Protein AF-A0A0W0F141-F1 (afdb_monomer_lite)

Secondary structure (DSSP, 8-state):
-PPPHHHHHHHHHHHHHHHHHHHHHHHHHHHHHHHHHHHHHHHTHHHH-HHHHTS-TT-PPPP--SSTTTTHHHH-HHHHHHHHHHHHHHHHHHHHHHHIIIIIHHHHHHHHHH--SS-HHHHHHHHHHHHHHHHHHHHHHHHHHHHHHHHHHHHHTTSHHHH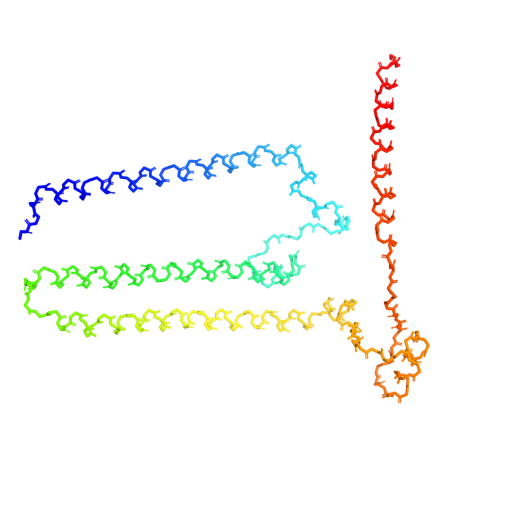HSHHHH--------GGG-SHHHHHHHHHHTT-SS--S--------TTHHHHHHHHHHHHHHHHHHHHHHHHHHHHH--

Organism: Moniliophthora roreri (NCBI:txid221103)

pLDDT: mean 81.57, std 12.58, range [42.31, 98.25]

Radius of gyration: 31.68 Å; chains: 1; bounding box: 46×72×86 Å

Structure (mmCIF, N/CA/C/O backbone):
data_AF-A0A0W0F141-F1
#
_entry.id   AF-A0A0W0F141-F1
#
loop_
_atom_site.group_PDB
_atom_site.id
_atom_site.type_symbol
_atom_site.label_atom_id
_atom_site.label_alt_id
_atom_site.label_comp_id
_atom_site.label_asym_id
_atom_site.label_entity_id
_atom_site.label_seq_id
_atom_site.pdbx_PDB_ins_code
_atom_site.Cartn_x
_atom_site.Cartn_y
_atom_site.Cartn_z
_atom_site.occupancy
_atom_site.B_iso_or_equiv
_atom_site.auth_seq_id
_atom_site.auth_comp_id
_atom_site.auth_asym_id
_atom_site.auth_atom_id
_atom_site.pdbx_PDB_model_num
ATOM 1 N N . MET A 1 1 ? -9.220 -2.745 -55.805 1.00 49.94 1 MET A N 1
ATOM 2 C CA . MET A 1 1 ? -9.420 -1.288 -55.686 1.00 49.94 1 MET A CA 1
ATOM 3 C C . MET A 1 1 ? -8.457 -0.798 -54.611 1.00 49.94 1 MET A C 1
ATOM 5 O O . MET A 1 1 ? -8.734 -1.000 -53.437 1.00 49.94 1 MET A O 1
ATOM 9 N N . ALA A 1 2 ? -7.263 -0.335 -54.985 1.00 55.28 2 ALA A N 1
ATOM 10 C CA . ALA A 1 2 ? -6.338 0.244 -54.008 1.00 55.28 2 ALA A CA 1
ATOM 11 C C . ALA A 1 2 ? -6.842 1.657 -53.653 1.00 55.28 2 ALA A C 1
ATOM 13 O O . ALA A 1 2 ? -7.278 2.354 -54.570 1.00 55.28 2 ALA A O 1
ATOM 14 N N . PRO A 1 3 ? -6.859 2.059 -52.371 1.00 58.94 3 PRO A N 1
ATOM 15 C CA . PRO A 1 3 ? -7.270 3.405 -51.984 1.00 58.94 3 PRO A CA 1
ATOM 16 C C . PRO A 1 3 ? -6.350 4.453 -52.625 1.00 58.94 3 PRO A C 1
ATOM 18 O O . PRO A 1 3 ? -5.139 4.239 -52.718 1.00 58.94 3 PRO A O 1
ATOM 21 N N . ASP A 1 4 ? -6.938 5.560 -53.084 1.00 74.81 4 ASP A N 1
ATOM 22 C CA . ASP A 1 4 ? -6.225 6.659 -53.737 1.00 74.81 4 ASP A CA 1
ATOM 23 C C . ASP A 1 4 ? -5.188 7.258 -52.758 1.00 74.81 4 ASP A C 1
ATOM 25 O O . ASP A 1 4 ? -5.539 7.580 -51.613 1.00 74.81 4 ASP A O 1
ATOM 29 N N . PRO A 1 5 ? -3.906 7.398 -53.149 1.00 70.25 5 PRO A N 1
ATOM 30 C CA . PRO A 1 5 ? -2.859 7.958 -52.291 1.00 70.25 5 PRO A CA 1
ATOM 31 C C . PRO A 1 5 ? -3.208 9.340 -51.713 1.00 70.25 5 PRO A C 1
ATOM 33 O O . PRO A 1 5 ? -2.727 9.689 -50.632 1.00 70.25 5 PRO A O 1
ATOM 36 N N . MET A 1 6 ? -4.075 10.114 -52.375 1.00 72.94 6 MET A N 1
ATOM 37 C CA . MET A 1 6 ? -4.502 11.430 -51.898 1.00 72.94 6 MET A CA 1
ATOM 38 C C . MET A 1 6 ? -5.437 11.362 -50.676 1.00 72.94 6 MET A C 1
ATOM 40 O O . MET A 1 6 ? -5.344 12.209 -49.781 1.00 72.94 6 MET A O 1
ATOM 44 N N . ASP A 1 7 ? -6.275 10.329 -50.581 1.00 73.56 7 ASP A N 1
ATOM 45 C CA . ASP A 1 7 ? -7.163 10.110 -49.432 1.00 73.56 7 ASP A CA 1
ATOM 46 C C . ASP A 1 7 ? -6.394 9.593 -48.210 1.00 73.56 7 ASP A C 1
ATOM 48 O O . ASP A 1 7 ? -6.654 10.011 -47.077 1.00 73.56 7 ASP A O 1
ATOM 52 N N . ILE A 1 8 ? -5.368 8.765 -48.437 1.00 68.62 8 ILE A N 1
ATOM 53 C CA . ILE A 1 8 ? -4.452 8.296 -47.386 1.00 68.62 8 ILE A CA 1
ATOM 54 C C . ILE A 1 8 ? -3.674 9.479 -46.790 1.00 68.62 8 ILE A C 1
ATOM 56 O O . ILE A 1 8 ? -3.551 9.597 -45.568 1.00 68.62 8 ILE A O 1
ATOM 60 N N . GLN A 1 9 ? -3.205 10.403 -47.634 1.00 71.19 9 GLN A N 1
ATOM 61 C CA . GLN A 1 9 ? -2.481 11.593 -47.187 1.00 71.19 9 GLN A CA 1
ATOM 62 C C . GLN A 1 9 ? -3.377 12.541 -46.371 1.00 71.19 9 GLN A C 1
ATOM 64 O O . GLN A 1 9 ? -2.944 13.082 -45.352 1.00 71.19 9 GLN A O 1
ATOM 69 N N . LYS A 1 10 ? -4.644 12.715 -46.772 1.00 75.56 10 LYS A N 1
ATOM 70 C CA . LYS A 1 10 ? -5.639 13.491 -46.011 1.00 75.56 10 LYS A CA 1
ATOM 71 C C . LYS A 1 10 ? -5.930 12.876 -44.643 1.00 75.56 10 LYS A C 1
ATOM 73 O O . LYS A 1 10 ? -5.940 13.607 -43.654 1.00 75.56 10 LYS A O 1
ATOM 78 N N . ALA A 1 11 ? -6.110 11.558 -44.568 1.00 67.81 11 ALA A N 1
ATOM 79 C CA . ALA A 1 11 ? -6.354 10.855 -43.308 1.00 67.81 11 ALA A CA 1
ATOM 80 C C . ALA A 1 11 ? -5.150 10.940 -42.348 1.00 67.81 11 ALA A C 1
ATOM 82 O O . ALA A 1 11 ? -5.323 11.197 -41.156 1.00 67.81 11 ALA A O 1
ATOM 83 N N . LEU A 1 12 ? -3.922 10.812 -42.865 1.00 67.56 12 LEU A N 1
ATOM 84 C CA . LEU A 1 12 ? -2.692 10.984 -42.082 1.00 67.56 12 LEU A CA 1
ATOM 85 C C . LEU A 1 12 ? -2.525 12.416 -41.560 1.00 67.56 12 LEU A C 1
ATOM 87 O O . LEU A 1 12 ? -2.129 12.615 -40.410 1.00 67.56 12 LEU A O 1
ATOM 91 N N . ASN A 1 13 ? -2.849 13.418 -42.378 1.00 72.19 13 ASN A N 1
ATOM 92 C CA . ASN A 1 13 ? -2.784 14.821 -41.970 1.00 72.19 13 ASN A CA 1
ATOM 93 C C . ASN A 1 13 ? -3.855 15.167 -40.923 1.00 72.19 13 ASN A C 1
ATOM 95 O O . ASN A 1 13 ? -3.554 15.898 -39.984 1.00 72.19 13 ASN A O 1
ATOM 99 N N . ALA A 1 14 ? -5.059 14.595 -41.025 1.00 67.31 14 ALA A N 1
ATOM 100 C CA . ALA A 1 14 ? -6.114 14.751 -40.022 1.00 67.31 14 ALA A CA 1
ATOM 101 C C . ALA A 1 14 ? -5.764 14.074 -38.681 1.00 67.31 14 ALA A C 1
ATOM 103 O O . ALA A 1 14 ? -6.020 14.629 -37.615 1.00 67.31 14 ALA A O 1
ATOM 104 N N . GLY A 1 15 ? -5.117 12.903 -38.705 1.00 60.69 15 GLY A N 1
ATOM 105 C CA . GLY A 1 15 ? -4.628 12.246 -37.486 1.00 60.69 15 GLY A CA 1
ATOM 106 C C . GLY A 1 15 ? -3.521 13.034 -36.771 1.00 60.69 15 GLY A C 1
ATOM 107 O O . GLY A 1 15 ? -3.483 13.078 -35.541 1.00 60.69 15 GLY A O 1
ATOM 108 N N . ARG A 1 16 ? -2.647 13.714 -37.529 1.00 62.09 16 ARG A N 1
ATOM 109 C CA . ARG A 1 16 ? -1.562 14.551 -36.981 1.00 62.09 16 ARG A CA 1
ATOM 110 C C . ARG A 1 16 ? -2.047 15.824 -36.290 1.00 62.09 16 ARG A C 1
ATOM 112 O O . ARG A 1 16 ? -1.335 16.316 -35.423 1.00 62.09 16 ARG A O 1
ATOM 119 N N . THR A 1 17 ? -3.212 16.364 -36.648 1.00 62.84 17 THR A N 1
ATOM 120 C CA . THR A 1 17 ? -3.755 17.587 -36.028 1.00 62.84 17 THR A CA 1
ATOM 121 C C . THR A 1 17 ? -4.576 17.307 -34.768 1.00 62.84 17 THR A C 1
ATOM 123 O O . THR A 1 17 ? -4.596 18.143 -33.868 1.00 62.84 17 THR A O 1
ATOM 126 N N . LEU A 1 18 ? -5.193 16.127 -34.655 1.00 61.66 18 LEU A N 1
ATOM 127 C CA . LEU A 1 18 ? -6.007 15.739 -33.494 1.00 61.66 18 LEU A CA 1
ATOM 128 C C . LEU A 1 18 ? -5.168 15.372 -32.256 1.00 61.66 18 LEU A C 1
ATOM 130 O O . LEU A 1 18 ? -5.520 15.745 -31.138 1.00 61.66 18 LEU A O 1
ATOM 134 N N . ALA A 1 19 ? -4.037 14.681 -32.442 1.00 68.44 19 ALA A N 1
ATOM 135 C CA . ALA A 1 19 ? -3.150 14.274 -31.348 1.00 68.44 19 ALA A CA 1
ATOM 136 C C . ALA A 1 19 ? -2.589 15.445 -30.501 1.00 68.44 19 ALA A C 1
ATOM 138 O O . ALA A 1 19 ? -2.685 15.375 -29.274 1.00 68.44 19 ALA A O 1
ATOM 139 N N . PRO A 1 20 ? -2.044 16.534 -31.088 1.00 71.50 20 PRO A N 1
ATOM 140 C CA . PRO A 1 20 ? -1.548 17.660 -30.300 1.00 71.50 20 PRO A CA 1
ATOM 141 C C . PRO A 1 20 ? -2.681 18.413 -29.593 1.00 71.50 20 PRO A C 1
ATOM 143 O O . PRO A 1 20 ? -2.516 18.804 -28.444 1.00 71.50 20 PRO A O 1
ATOM 146 N N . GLN A 1 21 ? -3.851 18.570 -30.221 1.00 72.19 21 GLN A N 1
ATOM 147 C CA . GLN A 1 21 ? -4.984 19.272 -29.602 1.00 72.19 21 GLN A CA 1
ATOM 148 C C . GLN A 1 21 ? -5.491 18.575 -28.332 1.00 72.19 21 GLN A C 1
ATOM 150 O O . GLN A 1 21 ? -5.771 19.243 -27.337 1.00 72.19 21 GLN A O 1
ATOM 155 N N . ALA A 1 22 ? -5.555 17.241 -28.333 1.00 75.94 22 ALA A N 1
ATOM 156 C CA . ALA A 1 22 ? -5.926 16.472 -27.147 1.00 75.94 22 ALA A CA 1
ATOM 157 C C . ALA A 1 22 ? -4.900 16.618 -26.007 1.00 75.94 22 ALA A C 1
ATOM 159 O O . ALA A 1 22 ? -5.289 16.732 -24.847 1.00 75.94 22 ALA A O 1
ATOM 160 N N . PHE A 1 23 ? -3.604 16.665 -26.331 1.00 77.94 23 PHE A N 1
ATOM 161 C CA . PHE A 1 23 ? -2.532 16.840 -25.348 1.00 77.94 23 PHE A CA 1
ATOM 162 C C . PHE A 1 23 ? -2.642 18.187 -24.615 1.00 77.94 23 PHE A C 1
ATOM 164 O O . PHE A 1 23 ? -2.699 18.216 -23.387 1.00 77.94 23 PHE A O 1
ATOM 171 N N . TYR A 1 24 ? -2.809 19.287 -25.359 1.00 76.81 24 TYR A N 1
ATOM 172 C CA . TYR A 1 24 ? -2.981 20.620 -24.769 1.00 76.81 24 TYR A CA 1
ATOM 173 C C . TYR A 1 24 ? -4.218 20.728 -23.869 1.00 76.81 24 TYR A C 1
ATOM 175 O O . TYR A 1 24 ? -4.181 21.415 -22.850 1.00 76.81 24 TYR A O 1
ATOM 183 N N . PHE A 1 25 ? -5.316 20.054 -24.222 1.00 78.19 25 PHE A N 1
ATOM 184 C CA . PHE A 1 25 ? -6.526 20.064 -23.401 1.00 78.19 25 PHE A CA 1
ATOM 185 C C . PHE A 1 25 ? -6.323 19.338 -22.063 1.00 78.19 25 PHE A C 1
ATOM 187 O O . PHE A 1 25 ? -6.792 19.809 -21.026 1.00 78.19 25 PHE A O 1
ATOM 194 N N . VAL A 1 26 ? -5.614 18.208 -22.064 1.00 79.56 26 VAL A N 1
ATOM 195 C CA . VAL A 1 26 ? -5.320 17.450 -20.837 1.00 79.56 26 VAL A CA 1
ATOM 196 C C . VAL A 1 26 ? -4.367 18.225 -19.926 1.00 79.56 26 VAL A C 1
ATOM 198 O O . VAL A 1 26 ? -4.635 18.328 -18.728 1.00 79.56 26 VAL A O 1
ATOM 201 N N . ASP A 1 27 ? -3.313 18.824 -20.484 1.00 83.06 27 ASP A N 1
ATOM 202 C CA . ASP A 1 27 ? -2.355 19.623 -19.710 1.00 83.06 27 ASP A CA 1
ATOM 203 C C . ASP A 1 27 ? -3.013 20.857 -19.082 1.00 83.06 27 ASP A C 1
ATOM 205 O O . ASP A 1 27 ? -2.841 21.116 -17.892 1.00 83.06 27 ASP A O 1
ATOM 209 N N . CYS A 1 28 ? -3.848 21.571 -19.845 1.00 82.31 28 CYS A N 1
ATOM 210 C CA . CYS A 1 28 ? -4.554 22.752 -19.351 1.00 82.31 28 CYS A CA 1
ATOM 211 C C . CYS A 1 28 ? -5.468 22.426 -18.157 1.00 82.31 28 CYS A C 1
ATOM 213 O O . CYS A 1 28 ? -5.442 23.128 -17.146 1.00 82.31 28 CYS A O 1
ATOM 215 N N . ASN A 1 29 ? -6.227 21.324 -18.224 1.00 82.00 29 ASN A N 1
ATOM 216 C CA . ASN A 1 29 ? -7.071 20.894 -17.104 1.00 82.00 29 ASN A CA 1
ATOM 217 C C . ASN A 1 29 ? -6.237 20.535 -15.864 1.00 82.00 29 ASN A C 1
ATOM 219 O O . ASN A 1 29 ? -6.576 20.942 -14.753 1.00 82.00 29 ASN A O 1
ATOM 223 N N . ALA A 1 30 ? -5.123 19.821 -16.048 1.00 85.31 30 ALA A N 1
ATOM 224 C CA . ALA A 1 30 ? -4.245 19.444 -14.945 1.00 85.31 30 ALA A CA 1
ATOM 225 C C . ALA A 1 30 ? -3.615 20.666 -14.253 1.00 85.31 30 ALA A C 1
ATOM 227 O O . ALA A 1 30 ? -3.481 20.691 -13.024 1.00 85.31 30 ALA A O 1
ATOM 228 N N . ASP A 1 31 ? -3.243 21.688 -15.019 1.00 86.12 31 ASP A N 1
ATOM 229 C CA . ASP A 1 31 ? -2.679 22.919 -14.472 1.00 86.12 31 ASP A CA 1
ATOM 230 C C . ASP A 1 31 ? -3.738 23.781 -13.775 1.00 86.12 31 ASP A C 1
ATOM 232 O O . ASP A 1 31 ? -3.474 24.307 -12.688 1.00 86.12 31 ASP A O 1
ATOM 236 N N . CYS A 1 32 ? -4.960 23.855 -14.311 1.00 85.56 32 CYS A N 1
ATOM 237 C CA . CYS A 1 32 ? -6.091 24.480 -13.622 1.00 85.56 32 CYS A CA 1
ATOM 238 C C . CYS A 1 32 ? -6.366 23.824 -12.259 1.00 85.56 32 CYS A C 1
ATOM 240 O O . CYS A 1 32 ? -6.520 24.535 -11.260 1.00 85.56 32 CYS A O 1
ATOM 242 N N . ASP A 1 33 ? -6.351 22.491 -12.182 1.00 85.00 33 ASP A N 1
ATOM 243 C CA . ASP A 1 33 ? -6.545 21.758 -10.926 1.00 85.00 33 ASP A CA 1
ATOM 244 C C . ASP A 1 33 ? -5.429 22.042 -9.912 1.00 85.00 33 ASP A C 1
ATOM 246 O O . ASP A 1 33 ? -5.698 22.311 -8.734 1.00 85.00 33 ASP A O 1
ATOM 250 N N . ARG A 1 34 ? -4.162 22.041 -10.351 1.00 87.12 34 ARG A N 1
ATOM 251 C CA . ARG A 1 34 ? -3.019 22.374 -9.482 1.00 87.12 34 ARG A CA 1
ATOM 252 C C . ARG A 1 34 ? -3.145 23.772 -8.895 1.00 87.12 34 ARG A C 1
ATOM 254 O O . ARG A 1 34 ? -2.976 23.940 -7.685 1.00 87.12 34 ARG A O 1
ATOM 261 N N . LEU A 1 35 ? -3.460 24.758 -9.733 1.00 87.44 35 LEU A N 1
ATOM 262 C CA . LEU A 1 35 ? -3.634 26.147 -9.309 1.00 87.44 35 LEU A CA 1
ATOM 263 C C . LEU A 1 35 ? -4.798 26.286 -8.322 1.00 87.44 35 LEU A C 1
ATOM 265 O O . LEU A 1 35 ? -4.655 26.950 -7.291 1.00 87.44 35 LEU A O 1
ATOM 269 N N . GLY A 1 36 ? -5.913 25.598 -8.578 1.00 86.88 36 GLY A N 1
ATOM 270 C CA . GLY A 1 36 ? -7.057 25.553 -7.669 1.00 86.88 36 GLY A CA 1
ATOM 271 C C . GLY A 1 36 ? -6.679 25.020 -6.286 1.00 86.88 36 GLY A C 1
ATOM 272 O O . GLY A 1 36 ? -6.944 25.666 -5.268 1.00 86.88 36 GLY A O 1
ATOM 273 N N . VAL A 1 37 ? -5.982 23.882 -6.228 1.00 85.19 37 VAL A N 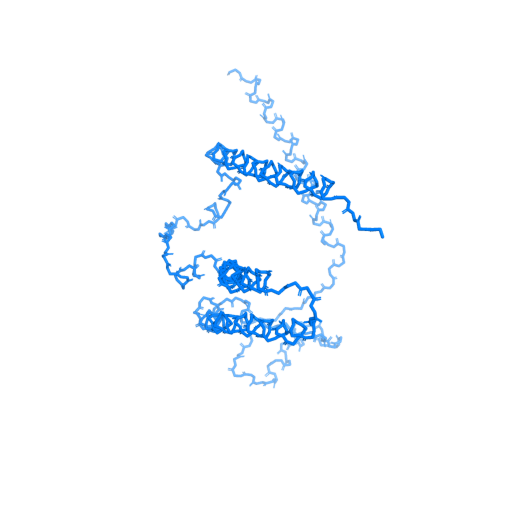1
ATOM 274 C CA . VAL A 1 37 ? -5.523 23.288 -4.962 1.00 85.19 37 VAL A CA 1
ATOM 275 C C . VAL A 1 37 ? -4.539 24.207 -4.239 1.00 85.19 37 VAL A C 1
ATOM 277 O O . VAL A 1 37 ? -4.618 24.346 -3.017 1.00 85.19 37 VAL A O 1
ATOM 280 N N . GLN A 1 38 ? -3.634 24.864 -4.964 1.00 87.31 38 GLN A N 1
ATOM 281 C CA . GLN A 1 38 ? -2.645 25.764 -4.373 1.00 87.31 38 GLN A CA 1
ATOM 282 C C . GLN A 1 38 ? -3.290 26.996 -3.725 1.00 87.31 38 GLN A C 1
ATOM 284 O O . GLN A 1 38 ? -2.831 27.443 -2.674 1.00 87.31 38 GLN A O 1
ATOM 289 N N . PHE A 1 39 ? -4.390 27.497 -4.291 1.00 87.88 39 PHE A N 1
ATOM 290 C CA . PHE A 1 39 ? -5.147 28.615 -3.729 1.00 87.88 39 PHE A CA 1
ATOM 291 C C . PHE A 1 39 ? -6.062 28.204 -2.563 1.00 87.88 39 PHE A C 1
ATOM 293 O O . PHE A 1 39 ? -6.196 28.941 -1.582 1.00 87.88 39 PHE A O 1
ATOM 300 N N . LEU A 1 40 ? -6.683 27.021 -2.637 1.00 87.25 40 LEU A N 1
ATOM 301 C CA . LEU A 1 40 ? -7.615 26.522 -1.617 1.00 87.25 40 LEU A CA 1
ATOM 302 C C . LEU A 1 40 ? -6.910 25.975 -0.366 1.00 87.25 40 LEU A C 1
ATOM 304 O O . LEU A 1 40 ? -7.429 26.122 0.743 1.00 87.25 40 LEU A O 1
ATOM 308 N N . ARG A 1 41 ? -5.722 25.375 -0.519 1.00 86.06 41 ARG A N 1
ATOM 309 C CA . ARG A 1 41 ? -4.954 24.759 0.576 1.00 86.06 41 ARG A CA 1
ATOM 310 C C . ARG A 1 41 ? -4.658 25.704 1.752 1.00 86.06 41 ARG A C 1
ATOM 312 O O . ARG A 1 41 ? -4.984 25.324 2.876 1.00 86.06 41 ARG A O 1
ATOM 319 N N . PRO A 1 42 ? -4.090 26.915 1.567 1.00 86.00 42 PRO A N 1
ATOM 320 C CA . PRO A 1 42 ? -3.774 27.795 2.695 1.00 86.00 42 PRO A CA 1
ATOM 321 C C . PRO A 1 42 ? -5.024 28.304 3.420 1.00 86.00 42 PRO A C 1
ATOM 323 O O . PRO A 1 42 ? -4.979 28.521 4.628 1.00 86.00 42 PRO A O 1
ATOM 326 N N . LYS A 1 43 ? -6.144 28.458 2.702 1.00 85.81 43 LYS A N 1
ATOM 327 C CA . LYS A 1 43 ? -7.400 28.981 3.256 1.00 85.81 43 LYS A CA 1
ATOM 328 C C . LYS A 1 43 ? -8.184 27.949 4.065 1.00 85.81 43 LYS A C 1
ATOM 330 O O . LYS A 1 43 ? -9.011 28.341 4.879 1.00 85.81 43 LYS A O 1
ATOM 335 N N . ASN A 1 44 ? -7.943 26.652 3.861 1.00 86.19 44 ASN A N 1
ATOM 336 C CA . ASN A 1 44 ? -8.738 25.601 4.494 1.00 86.19 44 ASN A CA 1
ATOM 337 C C . ASN A 1 44 ? -7.899 24.424 5.018 1.00 86.19 44 ASN A C 1
ATOM 339 O O . ASN A 1 44 ? -8.156 23.258 4.707 1.00 86.19 44 ASN A O 1
ATOM 343 N N . LYS A 1 45 ? -6.890 24.729 5.844 1.00 79.94 45 LYS A N 1
ATOM 344 C CA . LYS A 1 45 ? -5.969 23.730 6.419 1.00 79.94 45 LYS A CA 1
ATOM 345 C C . LYS A 1 45 ? -6.679 22.560 7.110 1.00 79.94 45 LYS A C 1
ATOM 347 O O . LYS A 1 45 ? -6.214 21.433 7.017 1.00 79.94 45 LYS A O 1
ATOM 352 N N . MET A 1 46 ? -7.840 22.790 7.731 1.00 78.25 46 MET A N 1
ATOM 353 C CA . MET A 1 46 ? -8.610 21.736 8.405 1.00 78.25 46 MET A CA 1
ATOM 354 C C . MET A 1 46 ? -9.036 20.593 7.465 1.00 78.25 46 MET A C 1
ATOM 356 O O . MET A 1 46 ? -9.078 19.444 7.898 1.00 78.25 46 MET A O 1
ATOM 360 N N . ILE A 1 47 ? -9.340 20.893 6.196 1.00 82.50 47 ILE A N 1
ATOM 361 C CA . ILE A 1 47 ? -9.746 19.887 5.201 1.00 82.50 47 ILE A CA 1
ATOM 362 C C . ILE A 1 47 ? -8.532 19.246 4.526 1.00 82.50 47 ILE A C 1
ATOM 364 O O . ILE A 1 47 ? -8.538 18.044 4.269 1.00 82.50 47 ILE A O 1
ATOM 368 N N . TYR A 1 48 ? -7.491 20.031 4.246 1.00 80.56 48 TYR A N 1
ATOM 369 C CA . TYR A 1 48 ? -6.325 19.556 3.494 1.00 80.56 48 TYR A CA 1
ATOM 370 C C . TYR A 1 48 ? -5.258 18.877 4.365 1.00 80.56 48 TYR A C 1
ATOM 372 O O . TYR A 1 48 ? -4.454 18.106 3.845 1.00 80.56 48 TYR A O 1
ATOM 380 N N . GLU A 1 49 ? -5.259 19.107 5.681 1.00 81.62 49 GLU A N 1
ATOM 381 C CA . GLU A 1 49 ? -4.279 18.559 6.628 1.00 81.62 49 GLU A CA 1
ATOM 382 C C . GLU A 1 49 ? -4.938 17.859 7.841 1.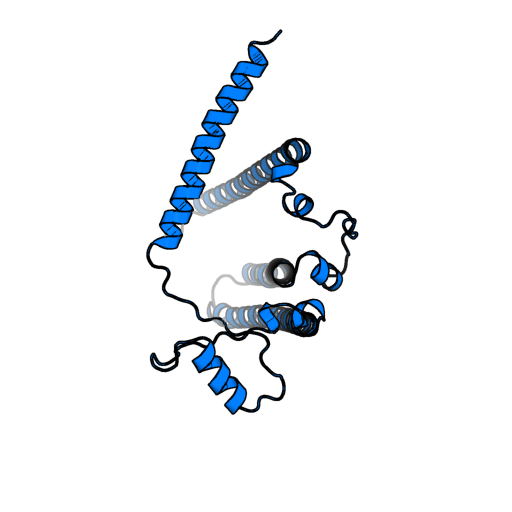00 81.62 49 GLU A C 1
ATOM 384 O O . GLU A 1 49 ? -4.537 18.079 8.989 1.00 81.62 49 GLU A O 1
ATOM 389 N N . PRO A 1 50 ? -5.927 16.960 7.652 1.00 77.81 50 PRO A N 1
ATOM 390 C CA . PRO A 1 50 ? -6.667 16.372 8.771 1.00 77.81 50 PRO A CA 1
ATOM 391 C C . PRO A 1 50 ? -5.765 15.533 9.686 1.00 77.81 50 PRO A C 1
ATOM 393 O O . PRO A 1 50 ? -5.961 15.506 10.897 1.00 77.81 50 PRO A O 1
ATOM 396 N N . LYS A 1 51 ? -4.730 14.891 9.125 1.00 68.62 51 LYS A N 1
ATOM 397 C CA . LYS A 1 51 ? -3.765 14.068 9.873 1.00 68.62 51 LYS A CA 1
ATOM 398 C C . LYS A 1 51 ? -2.855 14.877 10.805 1.00 68.62 51 LYS A C 1
ATOM 400 O O . LYS A 1 51 ? -2.263 14.292 11.704 1.00 68.62 51 LYS A O 1
ATOM 405 N N . ILE A 1 52 ? -2.730 16.191 10.606 1.00 70.44 52 ILE A N 1
ATOM 406 C CA . ILE A 1 52 ? -1.947 17.057 11.501 1.00 70.44 52 ILE A CA 1
ATOM 407 C C . ILE A 1 52 ? -2.735 17.333 12.786 1.00 70.44 52 ILE A C 1
ATOM 409 O O . ILE A 1 52 ? -2.148 17.383 13.857 1.00 70.44 52 ILE A O 1
ATOM 413 N N . LYS A 1 53 ? -4.069 17.420 12.698 1.00 66.19 53 LYS A N 1
ATOM 414 C CA . LYS A 1 53 ? -4.951 17.716 13.837 1.00 66.19 53 LYS A CA 1
ATOM 415 C C . LYS A 1 53 ? -4.983 16.621 14.907 1.00 66.19 53 LYS A C 1
ATOM 417 O O . LYS A 1 53 ? -5.185 16.922 16.074 1.00 66.19 53 LYS A O 1
ATOM 422 N N . TYR A 1 54 ? -4.843 15.360 14.506 1.00 66.38 54 TYR A N 1
ATOM 423 C CA . TYR A 1 54 ? -4.888 14.207 15.416 1.00 66.38 54 TYR A CA 1
ATOM 424 C C . TYR A 1 54 ? -3.496 13.719 15.824 1.00 66.38 54 TYR A C 1
ATOM 426 O O . TYR A 1 54 ? -3.353 12.605 16.325 1.00 66.38 54 TYR A O 1
ATOM 434 N N . ARG A 1 55 ? -2.460 14.515 15.553 1.00 62.75 55 ARG A N 1
ATOM 435 C CA . ARG A 1 55 ? -1.099 14.193 15.958 1.00 62.75 55 ARG A CA 1
ATOM 436 C C . ARG A 1 55 ? -0.903 14.595 17.419 1.00 62.75 55 ARG A C 1
ATOM 438 O O . ARG A 1 55 ? -1.360 15.654 17.821 1.00 62.75 55 ARG A O 1
ATOM 445 N N . GLU A 1 56 ? -0.195 13.771 18.187 1.00 66.88 56 GLU A N 1
ATOM 446 C CA . GLU A 1 56 ? 0.280 14.153 19.520 1.00 66.88 56 GLU A CA 1
ATOM 447 C C . GLU A 1 56 ? 1.183 15.396 19.421 1.00 66.88 56 GLU A C 1
ATOM 449 O O . GLU A 1 56 ? 2.173 15.393 18.682 1.00 66.88 56 GLU A O 1
ATOM 454 N N . ASP A 1 57 ? 0.842 16.448 20.171 1.00 53.53 57 ASP A N 1
ATOM 455 C CA . ASP A 1 57 ? 1.408 17.803 20.053 1.00 53.53 57 ASP A CA 1
ATOM 456 C C . ASP A 1 57 ? 2.941 17.875 20.221 1.00 53.53 57 ASP A C 1
ATOM 458 O O . ASP A 1 57 ? 3.579 18.823 19.769 1.00 53.53 57 ASP A O 1
ATOM 462 N N . ASN A 1 58 ? 3.561 16.852 20.819 1.00 55.84 58 ASN A N 1
ATOM 463 C CA . ASN A 1 58 ? 4.998 16.804 21.113 1.00 55.84 58 ASN A CA 1
ATOM 464 C C . ASN A 1 58 ? 5.871 16.133 20.034 1.00 55.84 58 ASN A C 1
ATOM 466 O O . ASN A 1 58 ? 7.075 15.974 20.238 1.00 55.84 58 ASN A O 1
ATOM 470 N N . LYS A 1 59 ? 5.317 15.745 18.877 1.00 57.47 59 LYS A N 1
ATOM 471 C CA . LYS A 1 59 ? 6.108 15.238 17.739 1.00 57.47 59 LYS A CA 1
ATOM 472 C C . LYS A 1 59 ? 6.023 16.197 16.552 1.00 57.47 59 LYS A C 1
ATOM 474 O O . LYS A 1 59 ? 5.058 16.191 15.780 1.00 57.47 59 LYS A O 1
ATOM 479 N N . ALA A 1 60 ? 7.069 17.007 16.375 1.00 56.72 60 ALA A N 1
ATOM 480 C CA . ALA A 1 60 ? 7.271 17.774 15.147 1.00 56.72 60 ALA A CA 1
ATOM 481 C C . ALA A 1 60 ? 7.185 16.840 13.921 1.00 56.72 60 ALA A C 1
ATOM 483 O O . ALA A 1 60 ? 7.570 15.672 14.030 1.00 56.72 60 ALA A O 1
ATOM 484 N N . PRO A 1 61 ? 6.668 17.302 12.760 1.00 56.66 61 PRO A N 1
ATOM 485 C CA . PRO A 1 61 ? 6.693 16.489 11.553 1.00 56.66 61 PRO A CA 1
ATOM 486 C C . PRO A 1 61 ? 8.149 16.143 11.266 1.00 56.66 61 PRO A C 1
ATOM 488 O O . PRO A 1 61 ? 8.942 17.064 11.057 1.00 56.66 61 PRO A O 1
ATOM 491 N N . PRO A 1 62 ? 8.523 14.855 11.286 1.00 59.88 62 PRO A N 1
ATOM 492 C CA . PRO A 1 62 ? 9.875 14.497 10.925 1.00 59.88 62 PRO A CA 1
ATOM 493 C C . PRO A 1 62 ? 10.105 14.936 9.472 1.00 59.88 62 PRO A C 1
ATOM 495 O O . PRO A 1 62 ? 9.170 14.865 8.662 1.00 59.88 62 PRO A O 1
ATOM 498 N N . PRO A 1 63 ? 11.312 15.413 9.128 1.00 63.97 63 PRO A N 1
ATOM 499 C CA . PRO A 1 63 ? 11.623 15.844 7.770 1.00 63.97 63 PRO A CA 1
ATOM 500 C C . PRO A 1 63 ? 11.293 14.725 6.776 1.00 63.97 63 PRO A C 1
ATOM 502 O O . PRO A 1 63 ? 11.417 13.541 7.104 1.00 63.97 63 PRO A O 1
ATOM 505 N N . ILE A 1 64 ? 10.816 15.084 5.581 1.00 62.06 64 ILE A N 1
ATOM 506 C CA . ILE A 1 64 ? 10.550 14.103 4.522 1.00 62.06 64 ILE A CA 1
ATOM 507 C C . ILE A 1 64 ? 11.895 13.478 4.173 1.00 62.06 64 ILE A C 1
ATOM 509 O O . ILE A 1 64 ? 12.811 14.174 3.750 1.00 62.06 64 ILE A O 1
ATOM 513 N N . ALA A 1 65 ? 12.018 12.184 4.430 1.00 59.44 65 ALA A N 1
ATOM 514 C CA . ALA A 1 65 ? 13.249 11.465 4.185 1.00 59.44 65 ALA A CA 1
ATOM 515 C C . ALA A 1 65 ? 13.309 10.969 2.747 1.00 59.44 65 ALA A C 1
ATOM 517 O O . ALA A 1 65 ? 12.292 10.548 2.193 1.00 59.44 65 ALA A O 1
ATOM 518 N N . ASP A 1 66 ? 14.513 10.955 2.183 1.00 63.19 66 ASP A N 1
ATOM 519 C CA . ASP A 1 66 ? 14.753 10.491 0.816 1.00 63.19 66 ASP A CA 1
ATOM 520 C C . ASP A 1 66 ? 14.662 8.962 0.682 1.00 63.19 66 ASP A C 1
ATOM 522 O O . ASP A 1 66 ? 14.480 8.432 -0.419 1.00 63.19 66 ASP A O 1
ATOM 526 N N . SER A 1 67 ? 14.765 8.228 1.796 1.00 67.50 67 SER A N 1
ATOM 527 C CA . SER A 1 67 ? 14.731 6.767 1.796 1.00 67.50 67 SER A CA 1
ATOM 528 C C . SER A 1 67 ? 13.316 6.220 2.036 1.00 67.50 67 SER A C 1
ATOM 530 O O . SER A 1 67 ? 12.596 6.637 2.942 1.00 67.50 67 SER A O 1
ATOM 532 N N . LEU A 1 68 ? 12.913 5.239 1.220 1.00 66.56 68 LEU A N 1
ATOM 533 C CA . LEU A 1 68 ? 11.599 4.581 1.321 1.00 66.56 68 LEU A CA 1
ATOM 534 C C . LEU A 1 68 ? 11.386 3.877 2.672 1.00 66.56 68 LEU A C 1
ATOM 536 O O . LEU A 1 68 ? 10.248 3.742 3.114 1.00 66.56 68 LEU A O 1
ATOM 540 N N . PHE A 1 69 ? 12.475 3.457 3.320 1.00 64.81 69 PHE A N 1
ATOM 541 C CA . PHE A 1 69 ? 12.454 2.797 4.624 1.00 64.81 69 PHE A CA 1
ATOM 542 C C . PHE A 1 69 ? 12.157 3.779 5.754 1.00 64.81 69 PHE A C 1
ATOM 544 O O . PHE A 1 69 ? 11.325 3.497 6.602 1.00 64.81 69 PHE A O 1
ATOM 551 N N . GLU A 1 70 ? 12.724 4.983 5.722 1.00 69.31 70 GLU A N 1
ATOM 552 C CA . GLU A 1 70 ? 12.433 6.000 6.737 1.00 69.31 70 GLU A CA 1
ATOM 553 C C . GLU A 1 70 ? 11.026 6.614 6.566 1.00 69.31 70 GLU A C 1
ATOM 555 O O . GLU A 1 70 ? 10.460 7.217 7.480 1.00 69.31 70 GLU A O 1
ATOM 560 N N . LEU A 1 71 ? 10.421 6.442 5.385 1.00 73.81 71 LEU A N 1
ATOM 561 C CA . LEU A 1 71 ? 9.029 6.810 5.129 1.00 73.81 71 LEU A CA 1
ATOM 562 C C . LEU A 1 71 ? 8.024 5.797 5.711 1.00 73.81 71 LEU A C 1
ATOM 564 O O . LEU A 1 71 ? 6.861 6.153 5.934 1.00 73.81 71 LEU A O 1
ATOM 568 N N . LEU A 1 72 ? 8.465 4.562 5.978 1.00 75.06 72 LEU A N 1
ATOM 569 C CA . LEU A 1 72 ? 7.642 3.480 6.525 1.00 75.06 72 LEU A CA 1
ATOM 570 C C . LEU A 1 72 ? 7.059 3.851 7.888 1.00 75.06 72 LEU A C 1
ATOM 572 O O . LEU A 1 72 ? 5.850 3.721 8.085 1.00 75.06 72 LEU A O 1
ATOM 576 N N . ASP A 1 73 ? 7.888 4.407 8.768 1.00 72.06 73 ASP A N 1
ATOM 577 C CA . ASP A 1 73 ? 7.492 4.807 10.123 1.00 72.06 73 ASP A CA 1
ATOM 578 C C . ASP A 1 73 ? 6.544 6.020 10.120 1.00 72.06 73 ASP A C 1
ATOM 580 O O . ASP A 1 73 ? 5.793 6.249 11.067 1.00 72.06 73 ASP A O 1
ATOM 584 N N . LYS A 1 74 ? 6.549 6.810 9.036 1.00 73.25 74 LYS A N 1
ATOM 585 C CA . LYS A 1 74 ? 5.819 8.086 8.930 1.00 73.25 74 LYS A CA 1
ATOM 586 C C . LYS A 1 74 ? 4.428 7.933 8.312 1.00 73.25 74 LYS A C 1
ATOM 588 O O . LYS A 1 74 ? 3.495 8.618 8.731 1.00 73.25 74 LYS A O 1
ATOM 593 N N . ILE A 1 75 ? 4.287 7.093 7.283 1.00 77.62 75 ILE A N 1
ATOM 594 C CA . ILE A 1 75 ? 3.046 6.971 6.490 1.00 77.62 75 ILE A CA 1
ATOM 595 C C . ILE A 1 75 ? 2.395 5.582 6.638 1.00 77.62 75 ILE A C 1
ATOM 597 O O . ILE A 1 75 ? 1.185 5.454 6.441 1.00 77.62 75 ILE A O 1
ATOM 601 N N . GLY A 1 76 ? 3.161 4.564 7.045 1.00 81.00 76 GLY A N 1
ATOM 602 C CA . GLY A 1 76 ? 2.717 3.177 7.194 1.00 81.00 76 GLY A CA 1
ATOM 603 C C . GLY A 1 76 ? 2.997 2.302 5.966 1.00 81.00 76 GLY A C 1
ATOM 604 O O . GLY A 1 76 ? 3.197 2.793 4.853 1.00 81.00 76 GLY A O 1
ATOM 605 N N . LEU A 1 77 ? 2.988 0.977 6.170 1.00 86.69 77 LEU A N 1
ATOM 606 C CA . LEU A 1 77 ? 3.348 -0.020 5.149 1.00 86.69 77 LEU A CA 1
ATOM 607 C C . LEU A 1 77 ? 2.472 0.056 3.891 1.00 86.69 77 LEU A C 1
ATOM 609 O O . LEU A 1 77 ? 2.985 -0.023 2.777 1.00 86.69 77 LEU A O 1
ATOM 613 N N . ASP A 1 78 ? 1.163 0.225 4.056 1.00 89.00 78 ASP A N 1
ATOM 614 C CA . ASP A 1 78 ? 0.214 0.247 2.936 1.00 89.00 78 ASP A CA 1
ATOM 615 C C . ASP A 1 78 ? 0.437 1.459 2.014 1.00 89.00 78 ASP A C 1
ATOM 617 O O . ASP A 1 78 ? 0.530 1.345 0.794 1.00 89.00 78 ASP A O 1
ATOM 621 N N . ALA A 1 79 ? 0.670 2.634 2.598 1.00 88.62 79 ALA A N 1
ATOM 622 C CA . ALA A 1 79 ? 0.950 3.830 1.816 1.00 88.62 79 ALA A CA 1
ATOM 623 C C . ALA A 1 79 ? 2.307 3.756 1.100 1.00 88.62 79 ALA A C 1
ATOM 625 O O . ALA A 1 79 ? 2.421 4.161 -0.058 1.00 88.62 79 ALA A O 1
ATOM 626 N N . VAL A 1 80 ? 3.335 3.215 1.763 1.00 88.94 80 VAL A N 1
ATOM 627 C CA . VAL A 1 80 ? 4.645 3.012 1.131 1.00 88.94 80 VAL A CA 1
ATOM 628 C C . VAL A 1 80 ? 4.534 1.993 -0.003 1.00 88.94 80 VAL A C 1
ATOM 630 O O . VAL A 1 80 ? 5.003 2.270 -1.104 1.00 88.94 80 VAL A O 1
ATOM 633 N N . THR A 1 81 ? 3.848 0.865 0.196 1.00 90.56 81 THR A N 1
ATOM 634 C CA . THR A 1 81 ? 3.629 -0.125 -0.876 1.00 90.56 81 THR A CA 1
ATOM 635 C C . THR A 1 81 ? 2.852 0.453 -2.060 1.00 90.56 81 THR A C 1
ATOM 637 O O . THR A 1 81 ? 3.215 0.171 -3.202 1.00 90.56 81 THR A O 1
ATOM 640 N N . PHE A 1 82 ? 1.882 1.343 -1.830 1.00 91.12 82 PHE A N 1
ATOM 641 C CA . PHE A 1 82 ? 1.217 2.085 -2.905 1.00 91.12 82 PHE A CA 1
ATOM 642 C C . PHE A 1 82 ? 2.178 3.004 -3.682 1.00 91.12 82 PHE A C 1
ATOM 644 O O . PHE A 1 82 ? 2.164 3.023 -4.913 1.00 91.12 82 PHE A O 1
ATOM 651 N N . LEU A 1 83 ? 3.071 3.728 -3.000 1.00 89.75 83 LEU A N 1
ATOM 652 C CA . LEU A 1 83 ? 4.091 4.550 -3.666 1.00 89.75 83 LEU A CA 1
ATOM 653 C C . LEU A 1 83 ? 5.090 3.699 -4.463 1.00 89.75 83 LEU A C 1
ATOM 655 O O . LEU A 1 83 ? 5.472 4.079 -5.572 1.00 89.75 83 LEU A O 1
ATOM 659 N N . LEU A 1 84 ? 5.490 2.536 -3.939 1.00 89.38 84 LEU A N 1
ATOM 660 C CA . LEU A 1 84 ? 6.324 1.579 -4.671 1.00 89.38 84 LEU A CA 1
ATOM 661 C C . LEU A 1 84 ? 5.591 1.034 -5.898 1.00 89.38 84 LEU A C 1
ATOM 663 O O . LEU A 1 84 ? 6.212 0.905 -6.949 1.00 89.38 84 LEU A O 1
ATOM 667 N N . PHE A 1 85 ? 4.287 0.768 -5.799 1.00 91.00 85 PHE A N 1
ATOM 668 C CA . PHE A 1 85 ? 3.471 0.356 -6.938 1.00 91.00 85 PHE A CA 1
ATOM 669 C C . PHE A 1 85 ? 3.449 1.432 -8.030 1.00 91.00 85 PHE A C 1
ATOM 671 O O . PHE A 1 85 ? 3.707 1.130 -9.192 1.00 91.00 85 PHE A O 1
ATOM 678 N N . LEU A 1 86 ? 3.245 2.702 -7.674 1.00 92.06 86 LEU A N 1
ATOM 679 C CA . LEU A 1 86 ? 3.313 3.801 -8.642 1.00 92.06 86 LEU A CA 1
ATOM 680 C C . LEU A 1 86 ? 4.707 3.942 -9.266 1.00 92.06 86 LEU A C 1
ATOM 682 O O . LEU A 1 86 ? 4.829 4.193 -10.468 1.00 92.06 86 LEU A O 1
ATOM 686 N N . ARG A 1 87 ? 5.766 3.746 -8.473 1.00 90.31 87 ARG A N 1
ATOM 687 C CA . ARG A 1 87 ? 7.149 3.752 -8.964 1.00 90.31 87 ARG A CA 1
ATOM 688 C C . ARG A 1 87 ? 7.399 2.604 -9.943 1.00 90.31 87 ARG A C 1
ATOM 690 O O . ARG A 1 87 ? 7.962 2.847 -11.006 1.00 90.31 87 ARG A O 1
ATOM 697 N N . LEU A 1 88 ? 6.909 1.403 -9.630 1.00 91.75 88 LEU A N 1
ATOM 698 C CA . LEU A 1 88 ? 6.947 0.227 -10.501 1.00 91.75 88 LEU A CA 1
ATOM 699 C C . LEU A 1 88 ? 6.245 0.512 -11.819 1.00 91.75 88 LEU A C 1
ATOM 701 O O . LEU A 1 88 ? 6.842 0.323 -12.873 1.00 91.75 88 LEU A O 1
ATOM 705 N N . VAL A 1 89 ? 5.008 1.004 -11.763 1.00 92.62 89 VAL A N 1
ATOM 706 C CA . VAL A 1 89 ? 4.204 1.326 -12.945 1.00 92.62 89 VAL A CA 1
ATOM 707 C C . VAL A 1 89 ? 4.942 2.338 -13.822 1.00 92.62 89 VAL A C 1
ATOM 709 O O . VAL A 1 89 ? 5.120 2.098 -15.016 1.00 92.62 89 VAL A O 1
ATOM 712 N N . ARG A 1 90 ? 5.468 3.421 -13.237 1.00 93.75 90 ARG A N 1
ATOM 713 C CA . ARG A 1 90 ? 6.262 4.421 -13.965 1.00 93.75 90 ARG A CA 1
ATOM 714 C C . ARG A 1 90 ? 7.502 3.805 -14.616 1.00 93.75 90 ARG A C 1
ATOM 716 O O . ARG A 1 90 ? 7.720 4.018 -15.804 1.00 93.75 90 ARG A O 1
ATOM 723 N N . THR A 1 91 ? 8.313 3.053 -13.872 1.00 91.69 91 THR A N 1
ATOM 724 C CA . THR A 1 91 ? 9.535 2.429 -14.404 1.00 91.69 91 THR A CA 1
ATOM 725 C C . THR A 1 91 ? 9.226 1.396 -15.487 1.00 91.69 91 THR A C 1
ATOM 727 O O . THR A 1 91 ? 9.940 1.341 -16.484 1.00 91.69 91 THR A O 1
ATOM 730 N N . LEU A 1 92 ? 8.157 0.615 -15.329 1.00 93.38 92 LEU A N 1
ATOM 731 C CA . LEU A 1 92 ? 7.731 -0.400 -16.289 1.00 93.38 92 LEU A CA 1
ATOM 732 C C . LEU A 1 92 ? 7.294 0.254 -17.601 1.00 93.38 92 LEU A C 1
ATOM 734 O O . LEU A 1 92 ? 7.828 -0.091 -18.652 1.00 93.38 92 LEU A O 1
ATOM 738 N N . PHE A 1 93 ? 6.395 1.240 -17.550 1.00 92.75 93 PHE A N 1
ATOM 739 C CA . PHE A 1 93 ? 5.943 1.936 -18.755 1.00 92.75 93 PHE A CA 1
ATOM 740 C C . PHE A 1 93 ? 7.065 2.734 -19.423 1.00 92.75 93 PHE A C 1
ATOM 742 O O . PHE A 1 93 ? 7.212 2.651 -20.640 1.00 92.75 93 PHE A O 1
ATOM 749 N N . SER A 1 94 ? 7.905 3.445 -18.662 1.00 93.50 94 SER A N 1
ATOM 750 C CA . SER A 1 94 ? 9.080 4.125 -19.223 1.00 93.50 94 SER A CA 1
ATOM 751 C C . SER A 1 94 ? 10.061 3.141 -19.866 1.00 93.50 94 SER A C 1
ATOM 753 O O . SER A 1 94 ? 10.545 3.399 -20.963 1.00 93.50 94 SER A O 1
ATOM 755 N N . GLY A 1 95 ? 10.332 2.003 -19.223 1.00 91.31 95 GLY A N 1
ATOM 756 C CA . GLY A 1 95 ? 11.243 0.984 -19.743 1.00 91.31 95 GLY A CA 1
ATOM 757 C C . GLY A 1 95 ? 10.722 0.326 -21.022 1.00 91.31 95 GLY A C 1
ATOM 758 O O . GLY A 1 95 ? 11.457 0.220 -22.001 1.00 91.31 95 GLY A O 1
ATOM 759 N N . VAL A 1 96 ? 9.438 -0.045 -21.053 1.00 91.19 96 VAL A N 1
ATOM 760 C CA . VAL A 1 96 ? 8.792 -0.604 -22.252 1.00 91.19 96 VAL A CA 1
ATOM 761 C C . VAL A 1 96 ? 8.728 0.429 -23.376 1.00 91.19 96 VAL A C 1
ATOM 763 O O . VAL A 1 96 ? 8.993 0.077 -24.523 1.00 91.19 96 VAL A O 1
ATOM 766 N N . ALA A 1 97 ? 8.440 1.699 -23.077 1.00 91.56 97 ALA A N 1
ATOM 767 C CA . ALA A 1 97 ? 8.442 2.763 -24.078 1.00 91.56 97 ALA A CA 1
ATOM 768 C C . ALA A 1 97 ? 9.833 2.951 -24.700 1.00 91.56 97 ALA A C 1
ATOM 770 O O . ALA A 1 97 ? 9.947 3.009 -25.920 1.00 91.56 97 ALA A O 1
ATOM 771 N N . ILE A 1 98 ? 10.896 2.970 -23.888 1.00 91.19 98 ILE A N 1
ATOM 772 C CA . ILE A 1 98 ? 12.278 3.071 -24.381 1.00 91.19 98 ILE A CA 1
ATOM 773 C C . ILE A 1 98 ? 12.643 1.857 -25.240 1.00 91.19 98 ILE A C 1
ATOM 775 O O . ILE A 1 98 ? 13.206 2.033 -26.315 1.00 91.19 98 ILE A O 1
ATOM 779 N N . LEU A 1 99 ? 12.294 0.638 -24.817 1.00 88.69 99 LEU A N 1
ATOM 780 C CA . LEU A 1 99 ? 12.552 -0.570 -25.610 1.00 88.69 99 LEU A CA 1
ATOM 781 C C . LEU A 1 99 ? 11.771 -0.575 -26.927 1.00 88.69 99 LEU A C 1
ATOM 783 O O . LEU A 1 99 ? 12.325 -0.907 -27.971 1.00 88.69 99 LEU A O 1
ATOM 787 N N . THR A 1 100 ? 10.504 -0.166 -26.901 1.00 86.12 100 THR A N 1
ATOM 788 C CA . THR A 1 100 ? 9.650 -0.118 -28.095 1.00 86.12 100 THR A CA 1
ATOM 789 C C . THR A 1 100 ? 10.148 0.946 -29.070 1.00 86.12 100 THR A C 1
ATOM 791 O O . THR A 1 100 ? 10.342 0.663 -30.249 1.00 86.12 100 THR A O 1
ATOM 794 N N . CYS A 1 101 ? 10.443 2.155 -28.590 1.00 88.19 101 CYS A N 1
ATOM 795 C CA . CYS A 1 101 ? 10.985 3.220 -29.429 1.00 88.19 101 CYS A CA 1
ATOM 796 C C . CYS A 1 101 ? 12.409 2.918 -29.916 1.00 88.19 101 CYS A C 1
ATOM 798 O O . CYS A 1 101 ? 12.761 3.281 -31.033 1.00 88.19 101 CYS A O 1
ATOM 800 N N . GLY A 1 102 ? 13.229 2.261 -29.094 1.00 85.38 102 GLY A N 1
ATOM 801 C CA . GLY A 1 102 ? 14.628 1.969 -29.398 1.00 85.38 102 GLY A CA 1
ATOM 802 C C . GLY A 1 102 ? 14.841 0.753 -30.297 1.00 85.38 102 GLY A C 1
ATOM 803 O O . GLY A 1 102 ? 15.853 0.695 -30.985 1.00 85.38 102 GLY A O 1
ATOM 804 N N . ILE A 1 103 ? 13.915 -0.211 -30.308 1.00 82.81 103 ILE A N 1
ATOM 805 C CA . ILE A 1 103 ? 14.059 -1.462 -31.069 1.00 82.81 103 ILE A CA 1
ATOM 806 C C . ILE A 1 103 ? 12.991 -1.576 -32.157 1.00 82.81 103 ILE A C 1
ATOM 808 O O . ILE A 1 103 ? 13.333 -1.830 -33.308 1.00 82.81 103 ILE A O 1
ATOM 812 N N . LEU A 1 104 ? 11.713 -1.368 -31.826 1.00 79.81 104 LEU A N 1
ATOM 813 C CA . LEU A 1 104 ? 10.605 -1.634 -32.749 1.00 79.81 104 LEU A CA 1
ATOM 814 C C . LEU A 1 104 ? 10.536 -0.590 -33.877 1.00 79.81 104 LEU A C 1
ATOM 816 O O . LEU A 1 104 ? 10.474 -0.959 -35.045 1.00 79.81 104 LEU A O 1
ATOM 820 N N . LEU A 1 105 ? 10.650 0.703 -33.545 1.00 81.81 105 LEU A N 1
ATOM 821 C CA . LEU A 1 105 ? 10.639 1.786 -34.543 1.00 81.81 105 LEU A CA 1
ATOM 822 C C . LEU A 1 105 ? 11.780 1.703 -35.576 1.00 81.81 105 LEU A C 1
ATOM 824 O O . LEU A 1 105 ? 11.490 1.785 -36.773 1.00 81.81 105 LEU A O 1
ATOM 828 N N . PRO A 1 106 ? 13.066 1.552 -35.190 1.00 81.62 106 PRO A N 1
ATOM 829 C CA . PRO A 1 106 ? 14.135 1.446 -36.180 1.00 81.62 106 PRO A CA 1
ATOM 830 C C . PRO A 1 106 ? 14.073 0.133 -36.963 1.00 81.62 106 PRO A C 1
ATOM 832 O O . PRO A 1 106 ? 14.410 0.125 -38.147 1.00 81.62 106 PRO A O 1
ATOM 835 N N . PHE A 1 107 ? 13.620 -0.963 -36.342 1.00 78.06 107 PHE A N 1
ATOM 836 C CA . PHE A 1 107 ? 13.432 -2.238 -37.032 1.00 78.06 107 PHE A CA 1
ATOM 837 C C . PHE A 1 107 ? 12.400 -2.114 -38.158 1.00 78.06 107 PHE A C 1
ATOM 839 O O . PHE A 1 107 ? 12.705 -2.472 -39.298 1.00 78.06 107 PHE A O 1
ATOM 846 N N . ASP A 1 108 ? 11.233 -1.532 -37.871 1.00 76.44 108 ASP A N 1
ATOM 847 C CA . ASP A 1 108 ? 10.191 -1.290 -38.873 1.00 76.44 108 ASP A CA 1
ATOM 848 C C . ASP A 1 108 ? 10.672 -0.335 -39.972 1.00 76.44 108 ASP A C 1
ATOM 850 O O . ASP A 1 108 ? 10.412 -0.572 -41.152 1.00 76.44 108 ASP A O 1
ATOM 854 N N . TYR A 1 109 ? 11.430 0.710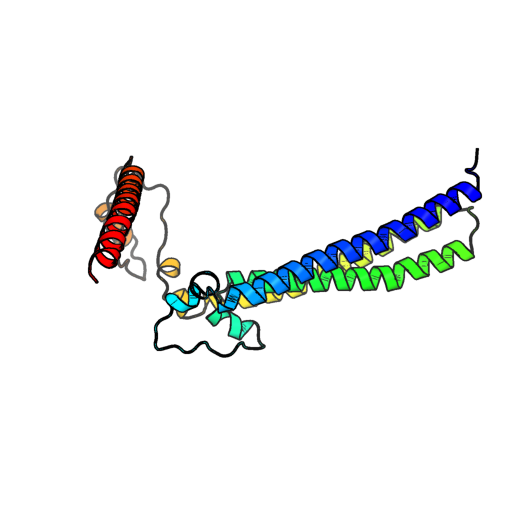 -39.622 1.00 80.81 109 TYR A N 1
ATOM 855 C CA . TYR A 1 109 ? 11.980 1.654 -40.598 1.00 80.81 109 TYR A CA 1
ATOM 856 C C . TYR A 1 109 ? 12.937 0.978 -41.594 1.00 80.81 109 TYR A C 1
ATOM 858 O O . TYR A 1 109 ? 12.781 1.133 -42.807 1.00 80.81 109 TYR A O 1
ATOM 866 N N . ILE A 1 110 ? 13.892 0.179 -41.103 1.00 77.69 110 ILE A N 1
ATOM 867 C CA . ILE A 1 110 ? 14.883 -0.513 -41.944 1.00 77.69 110 ILE A CA 1
ATOM 868 C C . ILE A 1 110 ? 14.216 -1.573 -42.832 1.00 77.69 110 ILE A C 1
ATOM 870 O O . ILE A 1 110 ? 14.585 -1.712 -44.001 1.00 77.69 110 ILE A O 1
ATOM 874 N N . HIS A 1 111 ? 13.246 -2.325 -42.300 1.00 67.12 111 HIS A N 1
ATOM 875 C CA . HIS A 1 111 ? 12.549 -3.364 -43.065 1.00 67.12 111 HIS A CA 1
ATOM 876 C C . HIS A 1 111 ? 11.647 -2.772 -44.153 1.00 67.12 111 HIS A C 1
ATOM 878 O O . HIS A 1 111 ? 11.651 -3.261 -45.283 1.00 67.12 111 HIS A O 1
ATOM 884 N N . ASN A 1 112 ? 10.924 -1.693 -43.839 1.00 66.94 112 ASN A N 1
ATOM 885 C CA . ASN A 1 112 ? 10.020 -1.018 -44.771 1.00 66.94 112 ASN A CA 1
ATOM 886 C C . ASN A 1 112 ? 10.779 -0.388 -45.952 1.00 66.94 112 ASN A C 1
ATOM 888 O O . ASN A 1 112 ? 10.336 -0.460 -47.093 1.00 66.94 112 ASN A O 1
ATOM 892 N N . GLN A 1 113 ? 11.972 0.163 -45.713 1.00 62.19 113 GLN A N 1
ATOM 893 C CA . GLN A 1 113 ? 12.754 0.807 -46.771 1.00 62.19 113 GLN A CA 1
ATOM 894 C C . GLN A 1 113 ? 13.420 -0.187 -47.744 1.00 62.19 113 GLN A C 1
ATOM 896 O O . GLN A 1 113 ? 13.767 0.198 -48.860 1.00 62.19 113 GLN A O 1
ATOM 901 N N . LYS A 1 114 ? 13.613 -1.454 -47.343 1.00 59.00 114 LYS A N 1
ATOM 902 C CA . LYS A 1 114 ? 14.320 -2.472 -48.144 1.00 59.00 114 LYS A CA 1
ATOM 903 C C . LYS A 1 114 ? 13.424 -3.520 -48.815 1.00 59.00 114 LYS A C 1
ATOM 905 O O . LYS A 1 114 ? 13.897 -4.150 -49.757 1.00 59.00 114 LYS A O 1
ATOM 910 N N . TYR A 1 115 ? 12.172 -3.709 -48.389 1.00 56.56 115 TYR A N 1
ATOM 911 C CA . TYR A 1 115 ? 11.300 -4.771 -48.913 1.00 56.56 115 TYR A CA 1
ATOM 912 C C . TYR A 1 115 ? 9.912 -4.257 -49.344 1.00 56.56 115 TYR A C 1
ATOM 914 O O . TYR A 1 115 ? 9.037 -4.007 -48.521 1.00 56.56 115 TYR A O 1
ATOM 922 N N . ILE A 1 116 ? 9.689 -4.188 -50.661 1.00 56.41 116 ILE A N 1
ATOM 923 C CA . ILE A 1 116 ? 8.357 -4.176 -51.305 1.00 56.41 116 ILE A CA 1
ATOM 924 C C . ILE A 1 116 ? 7.820 -5.633 -51.246 1.00 56.41 116 ILE A C 1
ATOM 926 O O . ILE A 1 116 ? 8.623 -6.567 -51.303 1.00 56.41 116 ILE A O 1
ATOM 930 N N . PRO A 1 117 ? 6.516 -5.884 -51.004 1.00 57.94 117 PRO A N 1
ATOM 931 C CA . PRO A 1 117 ? 6.061 -7.003 -50.182 1.00 57.94 117 PRO A CA 1
ATOM 932 C C . PRO A 1 117 ? 6.105 -8.333 -50.934 1.00 57.94 117 PRO A C 1
ATOM 934 O O . PRO A 1 117 ? 5.201 -8.619 -51.714 1.00 57.94 117 PRO A O 1
ATOM 937 N N . THR A 1 118 ? 7.086 -9.187 -50.638 1.00 53.41 118 THR A N 1
ATOM 938 C CA . THR A 1 118 ? 7.087 -10.551 -51.199 1.00 53.41 118 THR A CA 1
ATOM 939 C C . THR A 1 118 ? 7.010 -11.645 -50.136 1.00 53.41 118 THR A C 1
ATOM 941 O O . THR A 1 118 ? 6.328 -12.634 -50.376 1.00 53.41 118 THR A O 1
ATOM 944 N N . ASP A 1 119 ? 7.537 -11.459 -48.918 1.00 57.81 119 ASP A N 1
ATOM 945 C CA . ASP A 1 119 ? 7.481 -12.519 -47.898 1.00 57.81 119 ASP A CA 1
ATOM 946 C C . ASP A 1 119 ? 7.019 -12.045 -46.517 1.00 57.81 119 ASP A C 1
ATOM 948 O O . ASP A 1 119 ? 7.796 -11.747 -45.612 1.00 57.81 119 ASP A O 1
ATOM 952 N N . LYS A 1 120 ? 5.696 -12.087 -46.311 1.00 60.91 120 LYS A N 1
ATOM 953 C CA . LYS A 1 120 ? 5.059 -11.903 -44.993 1.00 60.91 120 LYS A CA 1
ATOM 954 C C . LYS A 1 120 ? 5.602 -12.889 -43.943 1.00 60.91 120 LYS A C 1
ATOM 956 O O . LYS A 1 120 ? 5.548 -12.609 -42.752 1.00 60.91 120 LYS A O 1
ATOM 961 N N . ARG A 1 121 ? 6.149 -14.030 -44.377 1.00 57.59 121 ARG A N 1
ATOM 962 C CA . ARG A 1 121 ? 6.638 -15.127 -43.525 1.00 57.59 121 ARG A CA 1
ATOM 963 C C . ARG A 1 121 ? 7.734 -14.688 -42.547 1.00 57.59 121 ARG A C 1
ATOM 965 O O . ARG A 1 121 ? 7.711 -15.121 -41.402 1.00 57.59 121 ARG A O 1
ATOM 972 N N . ILE A 1 122 ? 8.647 -13.807 -42.963 1.00 59.53 122 ILE A N 1
ATOM 973 C CA . ILE A 1 122 ? 9.777 -13.366 -42.124 1.00 59.53 122 ILE A CA 1
ATOM 974 C C . ILE A 1 122 ? 9.284 -12.464 -40.983 1.00 59.53 122 ILE A C 1
ATOM 976 O O . ILE A 1 122 ? 9.678 -12.659 -39.836 1.00 59.53 122 ILE A O 1
ATOM 980 N N . PHE A 1 123 ? 8.343 -11.560 -41.271 1.00 60.94 123 PHE A N 1
ATOM 981 C CA . PHE A 1 123 ? 7.717 -10.686 -40.274 1.00 60.94 123 PHE A CA 1
ATOM 982 C C . PHE A 1 123 ? 6.918 -11.474 -39.219 1.00 60.94 123 PHE A C 1
ATOM 984 O O . PHE A 1 123 ? 6.996 -11.182 -38.024 1.00 60.94 123 PHE A O 1
ATOM 991 N N . PHE A 1 124 ? 6.197 -12.520 -39.642 1.00 62.03 124 PHE A N 1
ATOM 992 C CA . PHE A 1 124 ? 5.472 -13.413 -38.728 1.00 62.03 124 PHE A CA 1
ATOM 993 C C . PHE A 1 124 ? 6.402 -14.203 -37.798 1.00 62.03 124 PHE A C 1
ATOM 995 O O . PHE A 1 124 ? 6.013 -14.499 -36.671 1.00 62.03 124 PHE A O 1
ATOM 1002 N N . ILE A 1 125 ? 7.620 -14.522 -38.244 1.00 64.94 125 ILE A N 1
ATOM 1003 C CA . ILE A 1 125 ? 8.604 -15.247 -37.433 1.00 64.94 125 ILE A CA 1
ATOM 1004 C C . ILE A 1 125 ? 9.345 -14.293 -36.487 1.00 64.94 125 ILE A C 1
ATOM 1006 O O . ILE A 1 125 ? 9.570 -14.665 -35.345 1.00 64.94 125 ILE A O 1
ATOM 1010 N N . SER A 1 126 ? 9.686 -13.064 -36.894 1.00 67.94 126 SER A N 1
ATOM 1011 C CA . SER A 1 126 ? 10.465 -12.122 -36.066 1.00 67.94 126 SER A CA 1
ATOM 1012 C C . SER A 1 126 ? 9.660 -11.428 -34.958 1.00 67.94 126 SER A C 1
ATOM 1014 O O . SER A 1 126 ? 10.196 -11.157 -33.883 1.00 67.94 126 SER A O 1
ATOM 1016 N N . CYS A 1 127 ? 8.373 -11.159 -35.191 1.00 74.25 127 CYS A N 1
ATOM 1017 C CA . CYS A 1 127 ? 7.477 -10.497 -34.237 1.00 74.25 127 CYS A CA 1
ATOM 1018 C C . CYS A 1 127 ? 7.361 -11.201 -32.860 1.00 74.25 127 CYS A C 1
ATOM 1020 O O . CYS A 1 127 ? 7.523 -10.524 -31.839 1.00 74.25 127 CYS A O 1
ATOM 1022 N N . PRO A 1 128 ? 7.161 -12.536 -32.765 1.00 83.50 128 PRO A N 1
ATOM 1023 C CA . PRO A 1 128 ? 7.058 -13.205 -31.468 1.00 83.50 128 PRO A CA 1
ATOM 1024 C C . PRO A 1 128 ? 8.355 -13.141 -30.650 1.00 83.50 128 PRO A C 1
ATOM 1026 O O . PRO A 1 128 ? 8.283 -12.995 -29.434 1.00 83.50 128 PRO A O 1
ATOM 1029 N N . TYR A 1 129 ? 9.540 -13.177 -31.275 1.00 83.62 129 TYR A N 1
ATOM 1030 C CA . TYR A 1 129 ? 10.810 -13.065 -30.538 1.00 83.62 129 TYR A CA 1
ATOM 1031 C C . TYR A 1 129 ? 10.96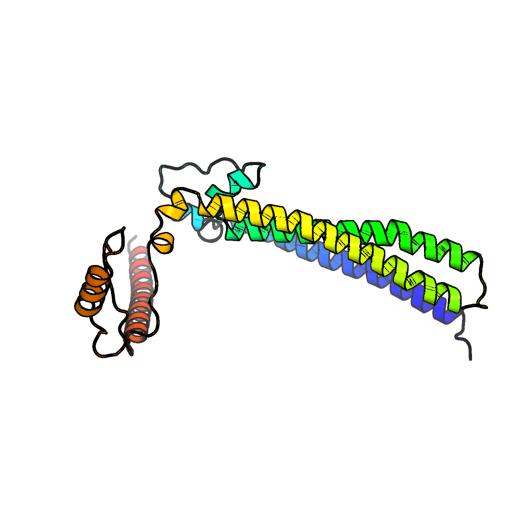0 -11.710 -29.836 1.00 83.62 129 TYR A C 1
ATOM 1033 O O . TYR A 1 129 ? 11.403 -11.661 -28.688 1.00 83.62 129 TYR A O 1
ATOM 1041 N N . MET A 1 130 ? 10.534 -10.620 -30.482 1.00 81.19 130 MET A N 1
ATOM 1042 C CA . MET A 1 130 ? 10.521 -9.291 -29.862 1.00 81.19 130 MET A CA 1
ATOM 1043 C C . MET A 1 130 ? 9.514 -9.215 -28.711 1.00 81.19 130 MET A C 1
ATOM 1045 O O . MET A 1 130 ? 9.826 -8.663 -27.655 1.00 81.19 130 MET A O 1
ATOM 1049 N N . ALA A 1 131 ? 8.337 -9.825 -28.875 1.00 86.12 131 ALA A N 1
ATOM 1050 C CA . ALA A 1 131 ? 7.346 -9.910 -27.807 1.00 86.12 131 ALA A CA 1
ATOM 1051 C C . ALA A 1 131 ? 7.892 -10.675 -26.588 1.00 86.12 131 ALA A C 1
ATOM 1053 O O . ALA A 1 131 ? 7.782 -10.178 -25.469 1.00 86.12 131 ALA A O 1
ATOM 1054 N N . TYR A 1 132 ? 8.564 -11.815 -26.791 1.00 90.38 132 TYR A N 1
ATOM 1055 C CA . TYR A 1 132 ? 9.199 -12.567 -25.702 1.00 90.38 132 TYR A CA 1
ATOM 1056 C C . TYR A 1 132 ? 10.290 -11.769 -24.981 1.00 90.38 132 TYR A C 1
ATOM 1058 O O . TYR A 1 132 ? 10.373 -11.845 -23.756 1.00 90.38 132 TYR A O 1
ATOM 1066 N N . LEU A 1 133 ? 11.090 -10.972 -25.699 1.00 88.50 133 LEU A N 1
ATOM 1067 C CA . LEU A 1 133 ? 12.105 -10.099 -25.096 1.00 88.50 133 LEU A CA 1
ATOM 1068 C C . LEU A 1 133 ? 11.451 -9.046 -24.190 1.00 88.50 133 LEU A C 1
ATOM 1070 O O . LEU A 1 133 ? 11.847 -8.886 -23.035 1.00 88.50 133 LEU A O 1
ATOM 1074 N N . ILE A 1 134 ? 10.406 -8.374 -24.679 1.00 89.12 134 ILE A N 1
ATOM 1075 C CA . ILE A 1 134 ? 9.663 -7.372 -23.902 1.00 89.12 134 ILE A CA 1
ATOM 1076 C C . ILE A 1 134 ? 9.002 -8.022 -22.681 1.00 89.12 134 ILE A C 1
ATOM 1078 O O . ILE A 1 134 ? 9.112 -7.500 -21.572 1.00 89.12 134 ILE A O 1
ATOM 1082 N N . THR A 1 135 ? 8.361 -9.183 -22.843 1.00 91.75 135 THR A N 1
ATOM 1083 C CA . THR A 1 135 ? 7.765 -9.922 -21.722 1.00 91.75 135 THR A CA 1
ATOM 1084 C C . THR A 1 135 ? 8.821 -10.323 -20.694 1.00 91.75 135 THR A C 1
ATOM 1086 O O . THR A 1 135 ? 8.601 -10.134 -19.499 1.00 91.75 135 THR A O 1
ATOM 1089 N N . PHE A 1 136 ? 9.983 -10.813 -21.129 1.00 94.06 136 PHE A N 1
ATOM 1090 C CA . PHE A 1 136 ? 11.089 -11.154 -20.236 1.00 94.06 136 PHE A CA 1
ATOM 1091 C C . PHE A 1 136 ? 11.575 -9.934 -19.446 1.00 94.06 136 PHE A C 1
ATOM 1093 O O . PHE A 1 136 ? 11.738 -10.016 -18.230 1.00 94.06 136 PHE A O 1
ATOM 1100 N N . PHE A 1 137 ? 11.732 -8.785 -20.106 1.00 92.00 137 PHE A N 1
ATOM 1101 C CA . PHE A 1 137 ? 12.104 -7.530 -19.453 1.00 92.00 137 PHE A CA 1
ATOM 1102 C C . PHE A 1 137 ? 11.082 -7.101 -18.390 1.00 92.00 137 PHE A C 1
ATOM 1104 O O . PHE A 1 137 ? 11.457 -6.744 -17.272 1.00 92.00 137 PHE A O 1
ATOM 1111 N N . VAL A 1 138 ? 9.787 -7.189 -18.705 1.00 94.19 138 VAL A N 1
ATOM 1112 C CA . VAL A 1 138 ? 8.705 -6.868 -17.762 1.00 94.19 138 VAL A CA 1
ATOM 1113 C C . VAL A 1 138 ? 8.723 -7.811 -16.557 1.00 94.19 138 VAL A C 1
ATOM 1115 O O . VAL A 1 138 ? 8.681 -7.346 -15.417 1.00 94.19 138 VAL A O 1
ATOM 1118 N N . VAL A 1 139 ? 8.833 -9.123 -16.784 1.00 95.44 139 VAL A N 1
ATOM 1119 C CA . VAL A 1 139 ? 8.906 -10.126 -15.708 1.00 95.44 139 VAL A CA 1
ATOM 1120 C C . VAL A 1 139 ? 10.142 -9.902 -14.834 1.00 95.44 139 VAL A C 1
ATOM 1122 O O . VAL A 1 139 ? 10.048 -9.990 -13.611 1.00 95.44 139 VAL A O 1
ATOM 1125 N N . TYR A 1 140 ? 11.282 -9.553 -15.432 1.00 94.94 140 TYR A N 1
ATOM 1126 C CA . TYR A 1 140 ? 12.519 -9.261 -14.710 1.00 94.94 140 TYR A CA 1
ATOM 1127 C C . TYR A 1 140 ? 12.389 -8.040 -13.789 1.00 94.94 140 TYR A C 1
ATOM 1129 O O . TYR A 1 140 ? 12.717 -8.126 -12.603 1.00 94.94 140 TYR A O 1
ATOM 1137 N N . LEU A 1 141 ? 11.858 -6.920 -14.293 1.00 93.62 141 LEU A N 1
ATOM 1138 C CA . LEU A 1 141 ? 11.605 -5.739 -13.462 1.00 93.62 141 LEU A CA 1
ATOM 1139 C C . LEU A 1 141 ? 10.604 -6.046 -12.345 1.00 93.62 141 LEU A C 1
ATOM 1141 O O . LEU A 1 141 ? 10.831 -5.668 -11.195 1.00 93.62 141 LEU A O 1
ATOM 1145 N N . MET A 1 142 ? 9.529 -6.774 -12.654 1.00 94.75 142 MET A N 1
ATOM 1146 C CA . MET A 1 142 ? 8.538 -7.183 -11.660 1.00 94.75 142 MET A CA 1
ATOM 1147 C C . MET A 1 142 ? 9.164 -8.047 -10.560 1.00 94.75 142 MET A C 1
ATOM 1149 O O . MET A 1 142 ? 8.860 -7.852 -9.385 1.00 94.75 142 MET A O 1
ATOM 1153 N N . TYR A 1 143 ? 10.083 -8.948 -10.914 1.00 95.56 143 TYR A N 1
ATOM 1154 C CA . TYR A 1 143 ? 10.806 -9.769 -9.948 1.00 95.56 143 TYR A CA 1
ATOM 1155 C C . TYR A 1 143 ? 11.675 -8.936 -8.996 1.00 95.56 143 TYR A C 1
ATOM 1157 O O . TYR A 1 143 ? 11.660 -9.186 -7.790 1.00 95.56 143 TYR A O 1
ATOM 1165 N N . ILE A 1 144 ? 12.396 -7.925 -9.496 1.00 93.25 144 ILE A N 1
ATOM 1166 C CA . ILE A 1 144 ? 13.193 -7.026 -8.641 1.00 93.25 144 ILE A CA 1
ATOM 1167 C C . ILE A 1 144 ? 12.285 -6.312 -7.636 1.00 93.25 144 ILE A C 1
ATOM 1169 O O . ILE A 1 144 ? 12.510 -6.407 -6.429 1.00 93.25 144 ILE A O 1
ATOM 1173 N N . TYR A 1 145 ? 11.216 -5.677 -8.117 1.00 92.50 145 TYR A N 1
ATOM 1174 C CA . TYR A 1 145 ? 10.281 -4.959 -7.252 1.00 92.50 145 TYR A CA 1
ATOM 1175 C C . TYR A 1 145 ? 9.581 -5.876 -6.244 1.00 92.50 145 TYR A C 1
ATOM 1177 O O . TYR A 1 145 ? 9.382 -5.494 -5.090 1.00 92.50 145 TYR A O 1
ATOM 1185 N N . TRP A 1 146 ? 9.234 -7.099 -6.649 1.00 94.12 146 TRP A N 1
ATOM 1186 C CA . TRP A 1 146 ? 8.655 -8.091 -5.748 1.00 94.12 146 TRP A CA 1
ATOM 1187 C C . TRP A 1 146 ? 9.588 -8.392 -4.574 1.00 94.12 146 TRP A C 1
ATOM 1189 O O . TRP A 1 146 ? 9.150 -8.412 -3.423 1.00 94.12 146 TRP A O 1
ATOM 1199 N N . ARG A 1 147 ? 10.890 -8.570 -4.836 1.00 93.88 147 ARG A N 1
ATOM 1200 C CA . ARG A 1 147 ? 11.877 -8.792 -3.770 1.00 93.88 147 ARG A CA 1
ATOM 1201 C C . ARG A 1 147 ? 11.940 -7.618 -2.800 1.00 93.88 147 ARG A C 1
ATOM 1203 O O . ARG A 1 147 ? 12.075 -7.854 -1.602 1.00 93.88 147 ARG A O 1
ATOM 1210 N N . ASP A 1 148 ? 11.826 -6.391 -3.289 1.00 90.88 148 ASP A N 1
ATOM 1211 C CA . ASP A 1 148 ? 11.874 -5.200 -2.440 1.00 90.88 148 ASP A CA 1
ATOM 1212 C C . ASP A 1 148 ? 10.623 -5.066 -1.562 1.00 90.88 148 ASP A C 1
ATOM 1214 O O . ASP A 1 148 ? 10.745 -4.817 -0.363 1.00 90.88 148 ASP A O 1
ATOM 1218 N N . ILE A 1 149 ? 9.432 -5.356 -2.100 1.00 91.25 149 ILE A N 1
ATOM 1219 C CA . ILE A 1 149 ? 8.184 -5.399 -1.316 1.00 91.25 149 ILE A CA 1
ATOM 1220 C C . ILE A 1 149 ? 8.252 -6.486 -0.240 1.00 91.25 149 ILE A C 1
ATOM 1222 O O . ILE A 1 149 ? 7.860 -6.255 0.904 1.00 91.25 149 ILE A O 1
ATOM 1226 N N . VAL A 1 150 ? 8.763 -7.673 -0.579 1.00 92.75 150 VAL A N 1
ATOM 1227 C CA . VAL A 1 150 ? 8.896 -8.771 0.386 1.00 92.75 150 VAL A CA 1
ATOM 1228 C C . VAL A 1 150 ? 9.862 -8.398 1.509 1.00 92.75 150 VAL A C 1
ATOM 1230 O O . VAL A 1 150 ? 9.543 -8.652 2.669 1.00 92.75 150 VAL A O 1
ATOM 1233 N N . LYS A 1 151 ? 11.002 -7.764 1.202 1.00 91.50 151 LYS A N 1
ATOM 1234 C CA . LYS A 1 151 ? 11.938 -7.265 2.225 1.00 91.50 151 LYS A CA 1
ATOM 1235 C C . LYS A 1 151 ? 11.267 -6.246 3.144 1.00 91.50 151 LYS A C 1
ATOM 1237 O O . LYS A 1 151 ? 11.292 -6.440 4.354 1.00 91.50 151 LYS A O 1
ATOM 1242 N N . LEU A 1 152 ? 10.604 -5.241 2.569 1.00 90.12 152 LEU A N 1
ATOM 1243 C CA . LEU A 1 152 ? 9.918 -4.187 3.319 1.00 90.12 152 LEU A CA 1
ATOM 1244 C C . LEU A 1 152 ? 8.841 -4.758 4.249 1.00 90.12 152 LEU A C 1
ATOM 1246 O O . LEU A 1 152 ? 8.784 -4.435 5.431 1.00 90.12 152 LEU A O 1
ATOM 1250 N N . ARG A 1 153 ? 8.010 -5.668 3.731 1.00 91.88 153 ARG A N 1
ATOM 1251 C CA . ARG A 1 153 ? 6.985 -6.371 4.510 1.00 91.88 153 ARG A CA 1
ATOM 1252 C C . ARG A 1 153 ? 7.606 -7.150 5.673 1.00 91.88 153 ARG A C 1
ATOM 1254 O O . ARG A 1 153 ? 7.065 -7.162 6.775 1.00 91.88 153 ARG A O 1
ATOM 1261 N N . ASN A 1 154 ? 8.716 -7.833 5.419 1.00 91.81 154 ASN A N 1
ATOM 1262 C CA . ASN A 1 154 ? 9.394 -8.676 6.397 1.00 91.81 154 ASN A CA 1
ATOM 1263 C C . ASN A 1 154 ? 10.061 -7.862 7.521 1.00 91.81 154 ASN A C 1
ATOM 1265 O O . ASN A 1 154 ? 10.123 -8.321 8.662 1.00 91.81 154 ASN A O 1
ATOM 1269 N N . GLU A 1 155 ? 10.552 -6.672 7.193 1.00 89.88 155 GLU A N 1
ATOM 1270 C CA . GLU A 1 155 ? 11.099 -5.702 8.140 1.00 89.88 155 GLU A CA 1
ATOM 1271 C C . GLU A 1 155 ? 9.987 -5.070 8.982 1.00 89.88 155 GLU A C 1
ATOM 1273 O O . GLU A 1 155 ? 10.052 -5.103 10.209 1.00 89.88 155 GLU A O 1
ATOM 1278 N N . TRP A 1 156 ? 8.898 -4.630 8.345 1.00 88.00 156 TRP A N 1
ATOM 1279 C CA . TRP A 1 156 ? 7.752 -4.048 9.041 1.00 88.00 156 TRP A CA 1
ATOM 1280 C C . TRP A 1 156 ? 7.120 -5.008 10.054 1.00 88.00 156 TRP A C 1
ATOM 1282 O O . TRP A 1 156 ? 6.847 -4.615 11.185 1.00 88.00 156 TRP A O 1
ATOM 1292 N N . PHE A 1 157 ? 6.949 -6.288 9.707 1.00 89.94 157 PHE A N 1
ATOM 1293 C CA . PHE A 1 157 ? 6.406 -7.280 10.643 1.00 89.94 157 PHE A CA 1
ATOM 1294 C C . PHE A 1 157 ? 7.328 -7.598 11.826 1.00 89.94 157 PHE A C 1
ATOM 1296 O O . PHE A 1 157 ? 6.849 -8.102 12.840 1.00 89.94 157 PHE A O 1
ATOM 1303 N N . ARG A 1 158 ? 8.633 -7.318 11.713 1.00 89.50 158 ARG A N 1
ATOM 1304 C CA . ARG A 1 158 ? 9.586 -7.428 12.828 1.00 89.50 158 ARG A CA 1
ATOM 1305 C C . ARG A 1 158 ? 9.722 -6.141 13.635 1.00 89.50 158 ARG A C 1
ATOM 1307 O O . ARG A 1 158 ? 10.360 -6.177 14.684 1.00 89.50 158 ARG A O 1
ATOM 1314 N N . SER A 1 159 ? 9.146 -5.033 13.172 1.00 87.00 159 SER A N 1
ATOM 1315 C CA . SER A 1 159 ? 9.178 -3.779 13.918 1.00 87.00 159 SER A CA 1
ATOM 1316 C C . SER A 1 159 ? 8.502 -3.941 15.291 1.00 87.00 159 SER A C 1
ATOM 1318 O O . SER A 1 159 ? 7.489 -4.646 15.410 1.00 87.00 159 SER A O 1
ATOM 1320 N N . PRO A 1 160 ? 9.039 -3.297 16.345 1.00 86.12 160 PRO A N 1
ATOM 1321 C CA . PRO A 1 160 ? 8.435 -3.348 17.674 1.00 86.12 160 PRO A CA 1
ATOM 1322 C C . PRO A 1 160 ? 7.026 -2.741 17.676 1.00 86.12 160 PRO A C 1
ATOM 1324 O O . PRO A 1 160 ? 6.148 -3.263 18.360 1.00 86.12 160 PRO A O 1
ATOM 1327 N N . ASP A 1 161 ? 6.787 -1.718 16.852 1.00 83.06 161 ASP A N 1
ATOM 1328 C CA . ASP A 1 161 ? 5.490 -1.047 16.724 1.00 83.06 161 ASP A CA 1
ATOM 1329 C C . ASP A 1 161 ? 4.397 -2.002 16.236 1.00 83.06 161 ASP A C 1
ATOM 1331 O O . ASP A 1 161 ? 3.292 -2.030 16.785 1.00 83.06 161 ASP A O 1
ATOM 1335 N N . TYR A 1 162 ? 4.705 -2.842 15.240 1.00 86.75 162 TYR A N 1
ATOM 1336 C CA . TYR A 1 162 ? 3.761 -3.854 14.783 1.00 86.75 162 TYR A CA 1
ATOM 1337 C C . TYR A 1 162 ? 3.545 -4.933 15.843 1.00 86.75 162 TYR A C 1
ATOM 1339 O O . TYR A 1 162 ? 2.400 -5.235 16.178 1.00 86.75 162 TYR A O 1
ATOM 1347 N N . LEU A 1 163 ? 4.621 -5.489 16.406 1.00 90.12 163 LEU A N 1
ATOM 1348 C CA . LEU A 1 163 ? 4.548 -6.596 17.367 1.00 90.12 163 LEU A CA 1
ATOM 1349 C C . LEU A 1 163 ? 3.810 -6.221 18.660 1.00 90.12 163 LEU A C 1
ATOM 1351 O O . LEU A 1 163 ? 3.114 -7.054 19.241 1.00 90.12 163 LEU A O 1
ATOM 1355 N N . GLN A 1 164 ? 3.924 -4.969 19.105 1.00 88.06 164 GLN A N 1
ATOM 1356 C CA . GLN A 1 164 ? 3.206 -4.455 20.271 1.00 88.06 164 GLN A CA 1
ATOM 1357 C C . GLN A 1 164 ? 1.788 -3.974 19.942 1.00 88.06 164 GLN A C 1
ATOM 1359 O O . GLN A 1 164 ? 0.997 -3.729 20.854 1.00 88.06 164 GLN A O 1
ATOM 1364 N N . SER A 1 165 ? 1.405 -3.866 18.670 1.00 87.12 165 SER A N 1
ATOM 1365 C CA . SER A 1 165 ? 0.042 -3.479 18.305 1.00 87.12 165 SER A CA 1
ATOM 1366 C C . SER A 1 165 ? -0.993 -4.515 18.773 1.00 87.12 165 SER A C 1
ATOM 1368 O O . SER A 1 165 ? -0.699 -5.701 18.952 1.00 87.12 165 SER A O 1
ATOM 1370 N N . PHE A 1 166 ? -2.237 -4.079 18.992 1.00 86.94 166 PHE A N 1
ATOM 1371 C CA . PHE A 1 166 ? -3.332 -4.994 19.338 1.00 86.94 166 PHE A CA 1
ATOM 1372 C C . PHE A 1 166 ? -3.624 -5.989 18.210 1.00 86.94 166 PHE A C 1
ATOM 1374 O O . PHE A 1 166 ? -3.925 -7.147 18.484 1.00 86.94 166 PHE A O 1
ATOM 1381 N N . TYR A 1 167 ? -3.481 -5.567 16.952 1.00 87.75 167 TYR A N 1
ATOM 1382 C CA . TYR A 1 167 ? -3.753 -6.408 15.786 1.00 87.75 167 TYR A CA 1
ATOM 1383 C C . TYR A 1 167 ? -2.783 -7.588 15.669 1.00 87.75 167 TYR A C 1
ATOM 1385 O O . TYR A 1 167 ? -3.207 -8.677 15.303 1.00 87.75 167 TYR A O 1
ATOM 1393 N N . ALA A 1 168 ? -1.505 -7.406 16.022 1.00 90.88 168 ALA A N 1
ATOM 1394 C CA . ALA A 1 168 ? -0.520 -8.490 15.992 1.00 90.88 168 ALA A CA 1
ATOM 1395 C C . ALA A 1 168 ? -0.678 -9.489 17.151 1.00 90.88 168 ALA A C 1
ATOM 1397 O O . ALA A 1 168 ? -0.271 -10.643 17.032 1.00 90.88 168 ALA A O 1
ATOM 1398 N N . ARG A 1 169 ? -1.266 -9.049 18.272 1.00 90.19 169 ARG A N 1
ATOM 1399 C CA . ARG A 1 169 ? -1.427 -9.845 19.502 1.00 90.19 169 ARG A CA 1
ATOM 1400 C C . ARG A 1 169 ? -2.807 -10.488 19.652 1.00 90.19 169 ARG A C 1
ATOM 1402 O O . ARG A 1 169 ? -2.997 -11.309 20.544 1.00 90.19 169 ARG A O 1
ATOM 1409 N N . THR A 1 170 ? -3.763 -10.123 18.802 1.00 90.56 170 THR A N 1
ATOM 1410 C CA . THR A 1 170 ? -5.142 -10.619 18.861 1.00 90.56 170 THR A CA 1
ATOM 1411 C C . THR A 1 170 ? -5.385 -11.621 17.744 1.00 90.56 170 THR A C 1
ATOM 1413 O O . THR A 1 170 ? -5.131 -11.336 16.577 1.00 90.56 170 THR A O 1
ATOM 1416 N N . ILE A 1 171 ? -5.931 -12.783 18.092 1.00 90.12 171 ILE A N 1
ATOM 1417 C CA . ILE A 1 171 ? -6.381 -13.784 17.122 1.00 90.12 171 ILE A CA 1
ATOM 1418 C C . ILE A 1 171 ? -7.908 -13.787 17.049 1.00 90.12 171 ILE A C 1
ATOM 1420 O O . ILE A 1 171 ? -8.590 -13.697 18.069 1.00 90.12 171 ILE A O 1
ATOM 1424 N N . CYS A 1 172 ? -8.457 -13.895 15.840 1.00 91.75 172 CYS A N 1
ATOM 1425 C CA . CYS A 1 172 ? -9.892 -14.067 15.640 1.00 91.75 172 CYS A CA 1
ATOM 1426 C C . CYS A 1 172 ? -10.201 -15.557 15.473 1.00 91.75 172 CYS A C 1
ATOM 1428 O O . CYS A 1 172 ? -9.713 -16.192 14.539 1.00 91.75 172 CYS A O 1
ATOM 1430 N N . ILE A 1 173 ? -11.007 -16.116 16.377 1.00 89.38 173 ILE A N 1
ATOM 1431 C CA . ILE A 1 173 ? -11.467 -17.505 16.295 1.00 89.38 173 ILE A CA 1
ATOM 1432 C C . ILE A 1 173 ? -12.841 -17.504 15.628 1.00 89.38 173 ILE A C 1
ATOM 1434 O O . ILE A 1 173 ? -13.832 -17.061 16.210 1.00 89.38 173 ILE A O 1
ATOM 1438 N N . ALA A 1 174 ? -12.896 -17.996 14.393 1.00 90.19 174 ALA A N 1
ATOM 1439 C CA . ALA A 1 174 ? -14.151 -18.197 13.681 1.00 90.19 174 ALA A CA 1
ATOM 1440 C C . ALA A 1 174 ? -14.797 -19.537 14.078 1.00 90.19 174 ALA A C 1
ATOM 1442 O O . ALA A 1 174 ? -14.102 -20.490 14.420 1.00 90.19 174 ALA A O 1
ATOM 1443 N N . TYR A 1 175 ? -16.130 -19.614 13.989 1.00 89.56 175 TYR A N 1
ATOM 1444 C CA . TYR A 1 175 ? -16.919 -20.844 14.182 1.00 89.56 175 TYR A CA 1
ATOM 1445 C C . TYR A 1 175 ? -16.826 -21.497 15.574 1.00 89.56 175 TYR A C 1
ATOM 1447 O O . TYR A 1 175 ? -16.539 -22.683 15.712 1.00 89.56 175 TYR A O 1
ATOM 1455 N N . VAL A 1 176 ? -17.148 -20.736 16.624 1.00 89.06 176 VAL A N 1
ATOM 1456 C CA . VAL A 1 176 ? -17.284 -21.284 17.985 1.00 89.06 176 VAL A CA 1
ATOM 1457 C C . VAL A 1 176 ? -18.625 -22.030 18.132 1.00 89.06 176 VAL A C 1
ATOM 1459 O O . VAL A 1 176 ? -19.673 -21.439 17.825 1.00 89.06 176 VAL A O 1
ATOM 1462 N N . PRO A 1 177 ? -18.631 -23.296 18.607 1.00 90.25 177 PRO A N 1
ATOM 1463 C CA . PRO A 1 177 ? -19.861 -24.049 18.849 1.00 90.25 177 PRO A CA 1
ATOM 1464 C C . PRO A 1 177 ? -20.711 -23.377 19.934 1.00 90.25 177 PRO A C 1
ATOM 1466 O O . PRO A 1 177 ? -20.185 -22.816 20.892 1.00 90.25 177 PRO A O 1
ATOM 1469 N N . GLU A 1 178 ? -22.038 -23.462 19.816 1.00 86.00 178 GLU A N 1
ATOM 1470 C CA . GLU A 1 178 ? -22.967 -22.693 20.664 1.00 86.00 178 GLU A CA 1
ATOM 1471 C C . GLU A 1 178 ? -22.786 -22.955 22.161 1.00 86.00 178 GLU A C 1
ATOM 1473 O O . GLU A 1 178 ? -22.873 -22.033 22.966 1.00 86.00 178 GLU A O 1
ATOM 1478 N N . LYS A 1 179 ? -22.430 -24.192 22.528 1.00 87.50 179 LYS A N 1
ATOM 1479 C CA . LYS A 1 179 ? -22.178 -24.596 23.921 1.00 87.50 179 LYS A CA 1
ATOM 1480 C C . LYS A 1 179 ? -21.002 -23.859 24.571 1.00 87.50 179 LYS A C 1
ATOM 1482 O O . LYS A 1 179 ? -20.918 -23.810 25.791 1.00 87.50 179 LYS A O 1
ATOM 1487 N N . LEU A 1 180 ? -20.084 -23.330 23.764 1.00 85.12 180 LEU A N 1
ATOM 1488 C CA . LEU A 1 180 ? -18.849 -22.676 24.199 1.00 85.12 180 LEU A CA 1
ATOM 1489 C C . LEU A 1 180 ? -18.838 -21.189 23.826 1.00 85.12 180 LEU A C 1
ATOM 1491 O O . LEU A 1 180 ? -17.806 -20.536 23.934 1.00 85.12 180 LEU A O 1
ATOM 1495 N N . ARG A 1 181 ? -19.979 -20.644 23.384 1.00 87.88 181 ARG A N 1
ATOM 1496 C CA . ARG A 1 181 ? -20.145 -19.248 22.962 1.00 87.88 181 ARG A CA 1
ATOM 1497 C C . ARG A 1 181 ? -20.306 -18.315 24.175 1.00 87.88 181 ARG A C 1
ATOM 1499 O O . ARG A 1 181 ? -21.229 -17.512 24.231 1.00 87.88 181 ARG A O 1
ATOM 1506 N N . SER A 1 182 ? -19.413 -18.433 25.152 1.00 88.94 182 SER A N 1
ATOM 1507 C CA . SER A 1 182 ? -19.293 -17.522 26.291 1.00 88.94 182 SER A CA 1
ATOM 1508 C C . SER A 1 182 ? -17.824 -17.182 26.533 1.00 88.94 182 SER A C 1
ATOM 1510 O O . SER A 1 182 ? -16.944 -18.007 26.271 1.00 88.94 182 SER A O 1
ATOM 1512 N N . ASP A 1 183 ? -17.554 -15.980 27.046 1.00 89.75 183 ASP A N 1
ATOM 1513 C CA . ASP A 1 183 ? -16.184 -15.523 27.327 1.00 89.75 183 ASP A CA 1
ATOM 1514 C C . ASP A 1 183 ? -15.468 -16.480 28.293 1.00 89.75 183 ASP A C 1
ATOM 1516 O O . ASP A 1 183 ? -14.316 -16.860 28.076 1.00 89.75 183 ASP A O 1
ATOM 1520 N N . GLU A 1 184 ? -16.186 -16.964 29.312 1.00 88.81 184 GLU A N 1
ATOM 1521 C CA . GLU A 1 184 ? -15.669 -17.947 30.263 1.00 88.81 184 GLU A CA 1
ATOM 1522 C C . GLU A 1 184 ? -15.449 -19.326 29.619 1.00 88.81 184 GLU A C 1
ATOM 1524 O O . GLU A 1 184 ? -14.441 -19.982 29.884 1.00 88.81 184 GLU A O 1
ATOM 1529 N N . GLY A 1 185 ? -16.353 -19.764 28.737 1.00 88.56 185 GLY A N 1
ATOM 1530 C CA . GLY A 1 185 ? -16.228 -21.032 28.018 1.00 88.56 185 GLY A CA 1
ATOM 1531 C C . GLY A 1 185 ? -14.974 -21.076 27.147 1.00 88.56 185 GLY A C 1
ATOM 1532 O O . GLY A 1 185 ? -14.224 -22.052 27.188 1.00 88.56 185 GLY A O 1
ATOM 1533 N N . ILE A 1 186 ? -14.699 -19.994 26.416 1.00 89.69 186 ILE A N 1
ATOM 1534 C CA . ILE A 1 186 ? -13.494 -19.868 25.589 1.00 89.69 186 ILE A CA 1
ATOM 1535 C C . ILE A 1 186 ? -12.245 -19.753 26.469 1.00 89.69 186 ILE A C 1
ATOM 1537 O O . ILE A 1 186 ? -11.250 -20.423 26.196 1.00 89.69 186 ILE A O 1
ATOM 1541 N N . SER A 1 187 ? -12.297 -18.960 27.543 1.00 88.56 187 SER A N 1
ATOM 1542 C CA . SER A 1 187 ? -11.182 -18.826 28.486 1.00 88.56 187 SER A CA 1
ATOM 1543 C C . SER A 1 187 ? -10.766 -20.185 29.062 1.00 88.56 187 SER A C 1
ATOM 1545 O O . SER A 1 187 ? -9.590 -20.537 28.998 1.00 88.56 187 SER A O 1
ATOM 1547 N N . ARG A 1 188 ? -11.727 -21.017 29.491 1.00 88.31 188 ARG A N 1
ATOM 1548 C CA . ARG A 1 188 ? -11.469 -22.377 30.000 1.00 88.31 188 ARG A CA 1
ATOM 1549 C C . ARG A 1 188 ? -10.777 -23.277 28.972 1.00 88.31 188 ARG A C 1
ATOM 1551 O O . ARG A 1 188 ? -9.855 -24.010 29.327 1.00 88.31 188 ARG A O 1
ATOM 1558 N N . ILE A 1 189 ? -11.185 -23.219 27.702 1.00 88.44 189 ILE A N 1
ATOM 1559 C CA . ILE A 1 189 ? -10.554 -23.999 26.622 1.00 88.44 189 ILE A CA 1
ATOM 1560 C C . ILE A 1 189 ? -9.117 -23.532 26.393 1.00 88.44 189 ILE A C 1
ATOM 1562 O O . ILE A 1 189 ? -8.210 -24.357 26.297 1.00 88.44 189 ILE A O 1
ATOM 1566 N N . LEU A 1 190 ? -8.901 -22.218 26.327 1.00 88.12 190 LEU A N 1
ATOM 1567 C CA . LEU A 1 190 ? -7.580 -21.639 26.090 1.00 88.12 190 LEU A CA 1
ATOM 1568 C C . LEU A 1 190 ? -6.615 -21.951 27.240 1.00 88.12 190 LEU A C 1
ATOM 1570 O O . LEU A 1 190 ? -5.465 -22.305 26.986 1.00 88.12 190 LEU A O 1
ATOM 1574 N N . THR A 1 191 ? -7.084 -21.924 28.490 1.00 87.44 191 THR A N 1
ATOM 1575 C CA . THR A 1 191 ? -6.298 -22.382 29.646 1.00 87.44 191 THR A CA 1
ATOM 1576 C C . THR A 1 191 ? -5.994 -23.882 29.565 1.00 87.44 191 THR A C 1
ATOM 1578 O O . THR A 1 191 ? -4.875 -24.299 29.866 1.00 87.44 191 THR A O 1
ATOM 1581 N N . GLY A 1 192 ? -6.949 -24.698 29.106 1.00 89.12 192 GLY A N 1
ATOM 1582 C CA . GLY A 1 192 ? -6.760 -26.138 28.903 1.00 89.12 192 GLY A CA 1
ATOM 1583 C C . GLY A 1 192 ? -5.704 -26.486 27.846 1.00 89.12 192 GLY A C 1
ATOM 1584 O O . GLY A 1 192 ? -5.016 -27.496 27.982 1.00 89.12 192 GLY A O 1
ATOM 1585 N N . LEU A 1 193 ? -5.521 -25.630 26.835 1.00 87.69 193 LEU A N 1
ATOM 1586 C CA . LEU A 1 193 ? -4.550 -25.820 25.750 1.00 87.69 193 LEU A CA 1
ATOM 1587 C C . LEU A 1 193 ? -3.085 -25.590 26.165 1.00 87.69 193 LEU A C 1
ATOM 1589 O O . LEU A 1 193 ? -2.199 -25.840 25.352 1.00 87.69 193 LEU A O 1
ATOM 1593 N N . LYS A 1 194 ? -2.814 -25.142 27.404 1.00 84.69 194 LYS A N 1
ATOM 1594 C CA . LYS A 1 194 ? -1.458 -24.897 27.946 1.00 84.69 194 LYS A CA 1
ATOM 1595 C C . LYS A 1 194 ? -0.537 -24.164 26.958 1.00 84.69 194 LYS A C 1
ATOM 1597 O O . LYS A 1 194 ? 0.611 -24.548 26.741 1.00 84.69 194 LYS A O 1
ATOM 1602 N N . ILE A 1 195 ? -1.064 -23.112 26.339 1.00 86.25 195 ILE A N 1
ATOM 1603 C CA . ILE A 1 195 ? -0.325 -22.290 25.379 1.00 86.25 195 ILE A CA 1
ATOM 1604 C C . ILE A 1 195 ? 0.809 -21.574 26.140 1.00 86.25 195 ILE A C 1
ATOM 1606 O O . ILE A 1 195 ? 0.562 -21.067 27.236 1.00 86.25 195 ILE A O 1
ATOM 1610 N N . PRO A 1 196 ? 2.042 -21.506 25.596 1.00 83.00 196 PRO A N 1
ATOM 1611 C CA . PRO A 1 196 ? 3.196 -20.909 26.282 1.00 83.00 196 PRO A CA 1
ATOM 1612 C C . PRO A 1 196 ? 2.995 -19.439 26.676 1.00 83.00 196 PRO A C 1
ATOM 1614 O O . PRO A 1 196 ? 3.615 -18.970 27.626 1.00 83.00 196 PRO A O 1
ATOM 1617 N N . TYR A 1 197 ? 2.117 -18.726 25.969 1.00 82.44 197 TYR A N 1
ATOM 1618 C CA . TYR A 1 197 ? 1.745 -17.351 26.277 1.00 82.44 197 TYR A CA 1
ATOM 1619 C C . TYR A 1 197 ? 0.282 -17.310 26.732 1.00 82.44 197 TYR A C 1
ATOM 1621 O O . TYR A 1 197 ? -0.604 -17.616 25.927 1.00 82.44 197 TYR A O 1
ATOM 1629 N N . PRO A 1 198 ? 0.006 -16.962 28.002 1.00 79.12 198 PRO A N 1
ATOM 1630 C CA . PRO A 1 198 ? -1.356 -16.914 28.510 1.00 79.12 198 PRO A CA 1
ATOM 1631 C C . PRO A 1 198 ? -2.140 -15.772 27.855 1.00 79.12 198 PRO A C 1
ATOM 1633 O O . PRO A 1 198 ? -1.618 -14.687 27.598 1.00 79.12 198 PRO A O 1
ATOM 1636 N N . THR A 1 199 ? -3.419 -16.019 27.594 1.00 81.75 199 THR A N 1
ATOM 1637 C CA . THR A 1 199 ? -4.323 -15.058 26.954 1.00 81.75 199 THR A CA 1
ATOM 1638 C C . THR A 1 199 ? -4.715 -13.955 27.932 1.00 81.75 199 THR A C 1
ATOM 1640 O O . THR A 1 199 ? -5.209 -14.254 29.016 1.00 81.75 199 THR A O 1
ATOM 1643 N N . THR A 1 200 ? -4.523 -12.690 27.551 1.00 84.06 200 THR A N 1
ATOM 1644 C CA . THR A 1 200 ? -4.794 -11.532 28.423 1.00 84.06 200 THR A CA 1
ATOM 1645 C C . THR A 1 200 ? -6.287 -11.261 28.596 1.00 84.06 200 THR A C 1
ATOM 1647 O O . THR A 1 200 ? -6.751 -11.047 29.711 1.00 84.06 200 THR A O 1
ATOM 1650 N N . SER A 1 201 ? -7.044 -11.274 27.500 1.00 85.56 201 SER A N 1
ATOM 1651 C CA . SER A 1 201 ? -8.494 -11.105 27.511 1.00 85.56 201 SER A CA 1
ATOM 1652 C C . SER A 1 201 ? -9.128 -11.858 26.348 1.00 85.56 201 SER A C 1
ATOM 1654 O O . SER A 1 201 ? -8.510 -12.075 25.304 1.00 85.56 201 SER A O 1
ATOM 1656 N N . VAL A 1 202 ? -10.371 -12.284 26.551 1.00 88.94 202 VAL A N 1
ATOM 1657 C CA . VAL A 1 202 ? -11.197 -12.943 25.543 1.00 88.94 202 VAL A CA 1
ATOM 1658 C C . VAL A 1 202 ? -12.513 -12.189 25.487 1.00 88.94 202 VAL A C 1
ATOM 1660 O O . VAL A 1 202 ? -13.0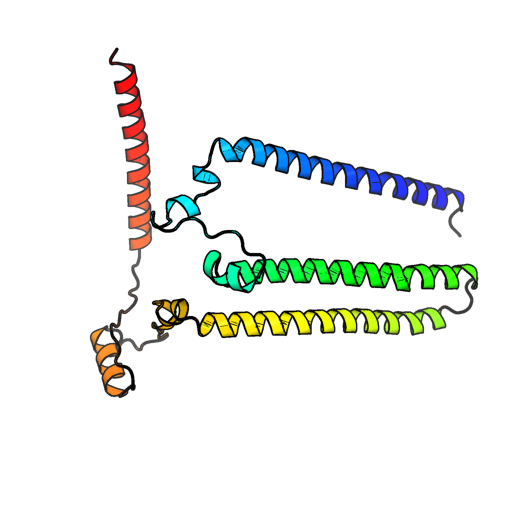96 -11.900 26.528 1.00 88.94 202 VAL A O 1
ATOM 1663 N N . HIS A 1 203 ? -12.961 -11.871 24.277 1.00 89.44 203 HIS A N 1
ATOM 1664 C CA . HIS A 1 203 ? -14.224 -11.183 24.058 1.00 89.44 203 HIS A CA 1
ATOM 1665 C C . HIS A 1 203 ? -14.985 -11.849 22.926 1.00 89.44 203 HIS A C 1
ATOM 1667 O O . HIS A 1 203 ? -14.441 -12.047 21.835 1.00 89.44 203 HIS A O 1
ATOM 1673 N N . ILE A 1 204 ? -16.254 -12.152 23.171 1.00 90.25 204 ILE A N 1
ATOM 1674 C CA . ILE A 1 204 ? -17.133 -12.716 22.164 1.00 90.25 204 ILE A CA 1
ATOM 1675 C C . ILE A 1 204 ? -17.989 -11.643 21.489 1.00 90.25 204 ILE A C 1
ATOM 1677 O O . ILE A 1 204 ? -18.675 -10.833 22.119 1.00 90.25 204 ILE A O 1
ATOM 1681 N N . GLY A 1 205 ? -17.949 -11.647 20.157 1.00 86.38 205 GLY A N 1
ATOM 1682 C CA . GLY A 1 205 ? -18.805 -10.799 19.339 1.00 86.38 205 GLY A CA 1
ATOM 1683 C C . GLY A 1 205 ? -20.245 -11.301 19.377 1.00 86.38 205 GLY A C 1
ATOM 1684 O O . GLY A 1 205 ? -20.545 -12.381 18.868 1.00 86.38 205 GLY A O 1
ATOM 1685 N N . HIS A 1 206 ? -21.145 -10.511 19.956 1.00 84.50 206 HIS A N 1
ATOM 1686 C CA . HIS A 1 206 ? -22.576 -10.801 19.961 1.00 84.50 206 HIS A CA 1
ATOM 1687 C C . HIS A 1 206 ? -23.262 -10.205 18.727 1.00 84.50 206 HIS A C 1
ATOM 1689 O O . HIS A 1 206 ? -22.856 -9.164 18.205 1.00 84.50 206 HIS A O 1
ATOM 1695 N N . LYS A 1 207 ? -24.349 -10.834 18.264 1.00 86.38 207 LYS A N 1
ATOM 1696 C CA . LYS A 1 207 ? -25.204 -10.255 17.221 1.00 86.38 207 LYS A CA 1
ATOM 1697 C C . LYS A 1 207 ? -25.973 -9.073 17.815 1.00 86.38 207 LYS A C 1
ATOM 1699 O O . LYS A 1 207 ? -27.005 -9.259 18.447 1.00 86.38 207 LYS A O 1
ATOM 1704 N N . VAL A 1 208 ? -25.486 -7.858 17.577 1.00 86.44 208 VAL A N 1
ATOM 1705 C CA . VAL A 1 208 ? -26.030 -6.610 18.150 1.00 86.44 208 VAL A CA 1
ATOM 1706 C C . VAL A 1 208 ? -27.332 -6.103 17.501 1.00 86.44 208 VAL A C 1
ATOM 1708 O O . VAL A 1 208 ? -27.782 -5.002 17.804 1.00 86.44 208 VAL A O 1
ATOM 1711 N N . GLY A 1 209 ? -27.979 -6.898 16.640 1.00 92.31 209 GLY A N 1
ATOM 1712 C CA . GLY A 1 209 ? -29.291 -6.579 16.061 1.00 92.31 209 GLY A CA 1
ATOM 1713 C C . GLY A 1 209 ? -29.357 -5.175 15.446 1.00 92.31 209 GLY A C 1
ATOM 1714 O O . GLY A 1 209 ? -28.517 -4.823 14.623 1.00 92.31 209 GLY A O 1
ATOM 1715 N N . GLN A 1 210 ? -30.344 -4.383 15.875 1.00 93.06 210 GLN A N 1
ATOM 1716 C CA . GLN A 1 210 ? -30.593 -3.009 15.411 1.00 93.06 210 GLN A CA 1
ATOM 1717 C C . GLN A 1 210 ? -29.792 -1.934 16.171 1.00 93.06 210 GLN A C 1
ATOM 1719 O O . GLN A 1 210 ? -29.931 -0.747 15.884 1.00 93.06 210 GLN A O 1
ATOM 1724 N N . LEU A 1 211 ? -28.945 -2.306 17.140 1.00 95.75 211 LEU A N 1
ATOM 1725 C CA . LEU A 1 211 ? -28.176 -1.340 17.934 1.00 95.75 211 LEU A CA 1
ATOM 1726 C C . LEU A 1 211 ? -27.329 -0.377 17.075 1.00 95.75 211 LEU A C 1
ATOM 1728 O O . LEU A 1 211 ? -27.338 0.820 17.368 1.00 95.75 211 LEU A O 1
ATOM 1732 N N . PRO A 1 212 ? -26.643 -0.823 15.999 1.00 95.38 212 PRO A N 1
ATOM 1733 C CA . PRO A 1 212 ? -25.900 0.092 15.136 1.00 95.38 212 PRO A CA 1
ATOM 1734 C C . PRO A 1 212 ? -26.794 1.152 14.487 1.00 95.38 212 PRO A C 1
ATOM 1736 O O . PRO A 1 212 ? -26.366 2.292 14.314 1.00 95.38 212 PRO A O 1
ATOM 1739 N N . ASP A 1 213 ? -28.032 0.793 14.151 1.00 96.25 213 ASP A N 1
ATOM 1740 C CA . ASP A 1 213 ? -28.978 1.696 13.499 1.00 96.25 213 ASP A CA 1
ATOM 1741 C C . ASP A 1 213 ? -29.530 2.719 14.491 1.00 96.25 213 ASP A C 1
ATOM 1743 O O . ASP A 1 213 ? -29.575 3.909 14.180 1.00 96.25 213 ASP A O 1
ATOM 1747 N N . VAL A 1 214 ? -29.827 2.299 15.725 1.00 97.56 214 VAL A N 1
ATOM 1748 C CA . VAL A 1 214 ? -30.215 3.212 16.814 1.00 97.56 214 VAL A CA 1
ATOM 1749 C C . VAL A 1 214 ? -29.083 4.190 17.146 1.00 97.56 214 VAL A C 1
ATOM 1751 O O . VAL A 1 214 ? -29.332 5.380 17.328 1.00 97.56 214 VAL A O 1
ATOM 1754 N N . ILE A 1 215 ? -27.826 3.733 17.163 1.00 97.38 215 ILE A N 1
ATOM 1755 C CA . ILE A 1 215 ? -26.659 4.606 17.378 1.00 97.38 215 ILE A CA 1
ATOM 1756 C C . ILE A 1 215 ? -26.510 5.616 16.235 1.00 97.38 215 ILE A C 1
ATOM 1758 O O . ILE A 1 215 ? -26.239 6.794 16.478 1.00 97.38 215 ILE A O 1
ATOM 1762 N N . LYS A 1 216 ? -26.690 5.187 14.980 1.00 97.19 216 LYS A N 1
ATOM 1763 C CA . LYS A 1 216 ? -26.671 6.098 13.825 1.00 97.19 216 LYS A CA 1
ATOM 1764 C C . LYS A 1 216 ? -27.783 7.134 13.923 1.00 97.19 216 LYS A C 1
ATOM 1766 O O . LYS A 1 216 ? -27.502 8.313 13.721 1.00 97.19 216 LYS A O 1
ATOM 1771 N N . TYR A 1 217 ? -28.996 6.707 14.272 1.00 97.94 217 TYR A N 1
ATOM 1772 C CA . TYR A 1 217 ? -30.132 7.597 14.480 1.00 97.94 217 TYR A CA 1
ATOM 1773 C C . TYR A 1 217 ? -29.828 8.625 15.573 1.00 97.94 217 TYR A C 1
ATOM 1775 O O . TYR A 1 217 ? -29.910 9.820 15.320 1.00 97.94 217 TYR A O 1
ATOM 1783 N N . HIS A 1 218 ? -29.341 8.183 16.736 1.00 98.00 218 HIS A N 1
ATOM 1784 C CA . HIS A 1 218 ? -28.925 9.073 17.820 1.00 98.00 218 HIS A CA 1
ATOM 1785 C C . HIS A 1 218 ? -27.876 10.099 17.363 1.00 98.00 218 HIS A C 1
ATOM 1787 O O . HIS A 1 218 ? -28.046 11.298 17.572 1.00 98.00 218 HIS A O 1
ATOM 1793 N N . ASN A 1 219 ? -26.813 9.655 16.687 1.00 97.88 219 ASN A N 1
ATOM 1794 C CA . ASN A 1 219 ? -25.766 10.546 16.182 1.00 97.88 219 ASN A CA 1
ATOM 1795 C C . ASN A 1 219 ? -26.303 11.565 15.168 1.00 97.88 219 ASN A C 1
ATOM 1797 O O . ASN A 1 219 ? -25.844 12.709 15.143 1.00 97.88 219 ASN A O 1
ATOM 1801 N N . GLN A 1 220 ? -27.259 11.157 14.336 1.00 97.88 220 GLN A N 1
ATOM 1802 C CA . GLN A 1 220 ? -27.902 12.024 13.359 1.00 97.88 220 GLN A CA 1
ATOM 1803 C C . GLN A 1 220 ? -28.791 13.069 14.044 1.00 97.88 220 GLN A C 1
ATOM 1805 O O . GLN A 1 220 ? -28.615 14.261 13.799 1.00 97.88 220 GLN A O 1
ATOM 1810 N N . THR A 1 221 ? -29.643 12.658 14.985 1.00 97.38 221 THR A N 1
ATOM 1811 C CA . THR A 1 221 ? -30.467 13.576 15.785 1.00 97.38 221 THR A CA 1
ATOM 1812 C C . THR A 1 221 ? -29.603 14.572 16.564 1.00 97.38 221 THR A C 1
ATOM 1814 O O . THR A 1 221 ? -29.906 15.761 16.599 1.00 97.38 221 THR A O 1
ATOM 1817 N N . VAL A 1 222 ? -28.471 14.134 17.130 1.00 98.25 222 VAL A N 1
ATOM 1818 C CA . VAL A 1 222 ? -27.513 15.028 17.806 1.00 98.25 222 VAL A CA 1
ATOM 1819 C C . VAL A 1 222 ? -26.905 16.043 16.833 1.00 98.25 222 VAL A C 1
ATOM 1821 O O . VAL A 1 222 ? -26.706 17.199 17.208 1.00 98.25 222 VAL A O 1
ATOM 1824 N N . ARG A 1 223 ? -26.602 15.656 15.586 1.00 96.62 223 ARG A N 1
ATOM 1825 C CA . ARG A 1 223 ? -26.101 16.590 14.560 1.00 96.62 223 ARG A CA 1
ATOM 1826 C C . ARG A 1 223 ? -27.154 17.623 14.171 1.00 96.62 223 ARG A C 1
ATOM 1828 O O . ARG A 1 223 ? -26.820 18.799 14.061 1.00 96.62 223 ARG A O 1
ATOM 1835 N N . GLU A 1 224 ? -28.401 17.204 14.004 1.00 97.25 224 GLU A N 1
ATOM 1836 C CA . GLU A 1 224 ? -29.524 18.090 13.677 1.00 97.25 224 GLU A CA 1
ATOM 1837 C C . GLU A 1 224 ? -29.806 19.074 14.814 1.00 97.25 224 GLU A C 1
ATOM 1839 O O . GLU A 1 224 ? -29.889 20.280 14.582 1.00 97.25 224 GLU A O 1
ATOM 1844 N N . PHE A 1 225 ? -29.837 18.586 16.056 1.00 97.56 225 PHE A N 1
ATOM 1845 C CA . PHE A 1 225 ? -29.995 19.432 17.234 1.00 97.56 225 PHE A CA 1
ATOM 1846 C C . PHE A 1 225 ? -28.854 20.449 17.358 1.00 97.56 225 PHE A C 1
ATOM 1848 O O . PHE A 1 225 ? -29.104 21.635 17.563 1.00 97.56 225 PHE A O 1
ATOM 1855 N N . LYS A 1 226 ? -27.601 20.023 17.138 1.00 96.69 226 LYS A N 1
ATOM 1856 C CA . LYS A 1 226 ? -26.447 20.936 17.085 1.00 96.69 226 LYS A CA 1
ATOM 1857 C C . LYS A 1 226 ? -26.603 21.998 15.997 1.00 96.69 226 LYS A C 1
ATOM 1859 O O . LYS A 1 226 ? -26.278 23.152 16.247 1.00 96.69 226 LYS A O 1
ATOM 1864 N N . ALA A 1 227 ? -27.106 21.644 14.815 1.00 95.44 227 ALA A N 1
ATOM 1865 C CA . ALA A 1 227 ? -27.307 22.602 13.730 1.00 95.44 227 ALA A CA 1
ATOM 1866 C C . ALA A 1 227 ? -28.355 23.669 14.085 1.00 95.44 227 ALA A C 1
ATOM 1868 O O . ALA A 1 227 ? -28.157 24.845 13.784 1.00 95.44 227 ALA A O 1
ATOM 1869 N N . VAL A 1 228 ? -29.446 23.274 14.744 1.00 95.69 228 VAL A N 1
ATOM 1870 C CA . VAL A 1 228 ? -30.474 24.203 15.238 1.00 95.69 228 VAL A CA 1
ATOM 1871 C C . VAL A 1 228 ? -29.906 25.101 16.338 1.00 95.69 228 VAL A C 1
ATOM 1873 O O . VAL A 1 228 ? -30.036 26.318 16.263 1.00 95.69 228 VAL A O 1
ATOM 1876 N N . LEU A 1 229 ? -29.202 24.521 17.307 1.00 95.19 229 LEU A N 1
ATOM 1877 C CA . LEU A 1 229 ? -28.608 25.245 18.429 1.00 95.19 229 LEU A CA 1
ATOM 1878 C C . LEU A 1 229 ? -27.565 26.275 17.960 1.00 95.19 229 LEU A C 1
ATOM 1880 O O . LEU A 1 229 ? -27.596 27.417 18.402 1.00 95.19 229 LEU A O 1
ATOM 1884 N N . VAL A 1 230 ? -26.712 25.929 16.990 1.00 95.12 230 VAL A N 1
ATOM 1885 C CA . VAL A 1 230 ? -25.762 26.878 16.377 1.00 95.12 230 VAL A CA 1
ATOM 1886 C C . VAL A 1 230 ? -26.484 28.036 15.682 1.00 95.12 230 VAL A C 1
ATOM 1888 O O . VAL A 1 230 ? -26.031 29.173 15.781 1.00 95.12 230 VAL A O 1
ATOM 1891 N N . LYS A 1 231 ? -27.613 27.786 15.004 1.00 92.56 231 LYS A N 1
ATOM 1892 C CA . LYS A 1 231 ? -28.411 28.867 14.401 1.00 92.56 231 LYS A CA 1
ATOM 1893 C C . LYS A 1 231 ? -28.969 29.816 15.461 1.00 92.56 231 LYS A C 1
ATOM 1895 O O . LYS A 1 231 ? -28.879 31.021 15.259 1.00 92.56 231 LYS A O 1
ATOM 1900 N N . PHE A 1 232 ? -29.478 29.289 16.576 1.00 93.12 232 PHE A N 1
ATOM 1901 C CA . PHE A 1 232 ? -29.968 30.107 17.689 1.00 93.12 232 PHE A CA 1
ATOM 1902 C C . PHE A 1 232 ? -28.854 30.948 18.328 1.00 93.12 232 PHE A C 1
ATOM 1904 O O . PHE A 1 232 ? -28.990 32.164 18.414 1.00 93.12 232 PHE A O 1
ATOM 1911 N N . PHE A 1 233 ? -27.716 30.345 18.683 1.00 91.56 233 PHE A N 1
ATOM 1912 C CA . PHE A 1 233 ? -26.592 31.083 19.280 1.00 91.56 233 PHE A CA 1
ATOM 1913 C C . PHE A 1 233 ? -25.981 32.125 18.334 1.00 91.56 233 PHE A C 1
ATOM 1915 O O . PHE A 1 233 ? -25.558 33.193 18.772 1.00 91.56 233 PHE A O 1
ATOM 1922 N N . ASN A 1 234 ? -25.937 31.850 17.029 1.00 85.50 234 ASN A N 1
ATOM 1923 C CA . ASN A 1 234 ? -25.488 32.844 16.055 1.00 85.50 234 ASN A CA 1
ATOM 1924 C C . ASN A 1 234 ? -26.493 33.995 15.910 1.00 85.50 234 ASN A C 1
ATOM 1926 O O . ASN A 1 234 ? -26.066 35.116 15.670 1.00 85.50 234 ASN A O 1
ATOM 1930 N N . GLN A 1 235 ? -27.799 33.745 16.061 1.00 79.00 235 GLN A N 1
ATOM 1931 C CA . GLN A 1 235 ? -28.819 34.798 16.049 1.00 79.00 235 GLN A CA 1
ATOM 1932 C C . GLN A 1 235 ? -28.752 35.684 17.299 1.00 79.00 235 GLN A C 1
ATOM 1934 O O . GLN A 1 235 ? -28.851 36.897 17.155 1.00 79.00 235 GLN A O 1
ATOM 1939 N N . GLU A 1 236 ? -28.528 35.115 18.489 1.00 73.75 236 GLU A N 1
ATOM 1940 C CA . GLU A 1 236 ? -28.356 35.888 19.734 1.00 73.75 236 GLU A CA 1
ATOM 1941 C C . GLU A 1 236 ? -27.093 36.764 19.732 1.00 73.75 236 GLU A C 1
ATOM 1943 O O . GLU A 1 236 ? -27.139 37.911 20.167 1.00 73.75 236 GLU A O 1
ATOM 1948 N N . ASN A 1 237 ? -25.978 36.277 19.177 1.00 65.62 237 ASN A N 1
ATOM 1949 C CA . ASN A 1 237 ? -24.751 37.075 19.031 1.00 65.62 237 ASN A CA 1
ATOM 1950 C C . ASN A 1 237 ? -24.887 38.249 18.040 1.00 65.62 237 ASN A C 1
ATOM 1952 O O . ASN A 1 237 ? -24.029 39.124 18.022 1.00 65.62 237 ASN A O 1
ATOM 1956 N N . ILE A 1 238 ? -25.924 38.267 17.195 1.00 58.62 238 ILE A N 1
ATOM 1957 C CA . ILE A 1 238 ? -26.202 39.366 16.252 1.00 58.62 238 ILE A CA 1
ATOM 1958 C C . ILE A 1 238 ? -27.149 40.408 16.878 1.00 58.62 238 ILE A C 1
ATOM 1960 O O . ILE A 1 238 ? -27.191 41.549 16.425 1.00 58.62 238 ILE A O 1
ATOM 1964 N N . SER A 1 239 ? -27.917 40.033 17.907 1.00 54.12 239 SER A N 1
ATOM 1965 C CA . SER A 1 239 ? -28.928 40.883 18.547 1.00 54.12 239 SER A CA 1
ATOM 1966 C C . SER A 1 239 ? -28.481 41.546 19.857 1.00 54.12 239 SER A C 1
ATOM 1968 O O . SER A 1 239 ? -29.238 42.359 20.391 1.00 54.12 239 SER A O 1
ATOM 1970 N N . GLN A 1 240 ? -27.265 41.280 20.347 1.00 42.31 240 GLN A N 1
ATOM 1971 C CA . GLN A 1 240 ? -26.608 42.126 21.352 1.00 42.31 240 GLN A CA 1
ATOM 1972 C C . GLN A 1 240 ? -25.619 43.095 20.665 1.00 42.31 240 GLN A C 1
ATOM 1974 O O . GLN A 1 240 ? -24.760 42.613 19.925 1.00 42.31 240 GLN A O 1
ATOM 1979 N N . PRO A 1 241 ? -25.759 44.427 20.844 1.00 44.59 241 PRO A N 1
ATOM 1980 C CA . PRO A 1 241 ? -24.846 45.428 20.282 1.00 44.59 241 PRO A CA 1
ATOM 1981 C C . PRO A 1 241 ? -23.470 45.446 20.958 1.00 44.59 241 PRO A C 1
ATOM 1983 O O . PRO A 1 241 ? -23.395 45.139 22.171 1.00 44.59 241 PRO A O 1
#

InterPro domains:
  IPR027815 CSC1/OSCA1-like, cytosolic domain [PF14703] (168-237)
  IPR032880 CSC1/OSCA1-like, N-terminal transmembrane domain [PF13967] (39-143)
  IPR045122 Calcium permeable stress-gated cation channel 1-like [PTHR13018] (38-237)

Foldseek 3Di:
DDDDVVVVVVVVVVVVVVVVVVVVVVVVVVVVVVVVCVVVCVVCVCVVPVVVVPDDPPDDQDPDDPDLLVCCVVPHLVVSVVVLVVVLVVCLVVVLVCLCVVPVVVVCVVDVVPDDDDDPPVVVVVVVVSVVVSVVVSVVSVVVSVVVSVVSVVVVCPDPVNCPDPVNVDDDDPDDDPVQQDQVSVLVVQVVVPPVDRDPGGDHDDPPDCVVVVVVVVVVVVVVVVVVVVVVVVVVVVPPD

Sequence (241 aa):
MAPDPMDIQKALNAGRTLAPQAFYFVDCNADCDRLGVQFLRPKNKMIYEPKIKYREDNKAPPPIADSLFELLDKIGLDAVTFLLFLRLVRTLFSGVAILTCGILLPFDYIHNQKYIPTDKRIFFISCPYMAYLITFFVVYLMYIYWRDIVKLRNEWFRSPDYLQSFYARTICIAYVPEKLRSDEGISRILTGLKIPYPTTSVHIGHKVGQLPDVIKYHNQTVREFKAVLVKFFNQENISQP